Protein AF-0000000085002881 (afdb_homodimer)

Foldseek 3Di:
DPPPPPPPDDFAFKKWWKAFQPPFDPPDPLDQGTWMKGFADPPCRHDQKGFKIKTAGPDLRPCVPQQQKKKFWFLALDSVDDPVVRHGDDMDGAPPDDPPDSMGMDTDPDIAGSDPPDRHRARTKMWMWGDDPPDDIGTRIMGGMHGRHDPPPPD/DPPPPVPPDDFAFKKWWKAFQPPFDPPDPLDQGTWMKGFADPPCRHDQKGFKIKTAGPDLRPCVPQQQKKKFWFLALDSVDDPVVRHGDDMDGAPPDDCPDSMGMDTDPDIAGSDPPDGHRARTKMWMWGDDPPDDIGTRIMGGMHGRHDPPPPD

Radius of gyration: 19.16 Å; Cα contacts (8 Å, |Δi|>4): 761; chains: 2; bounding box: 48×53×56 Å

Nearest PDB structures (foldseek):
  3qwm-assembly1_A-2  TM=3.215E-01  e=5.817E-01  Homo sapiens
  3bo6-assembly2_B  TM=2.938E-01  e=3.027E+00  Chromobacterium violaceum
  3qwm-assembly1_A-2  TM=3.219E-01  e=5.074E-01  Homo sapiens
  3bo6-assembly2_B  TM=2.938E-01  e=2.812E+00  Chromobacterium violaceum

Solvent-accessible surface area (backbone atoms only — not comparable to full-atom values): 16767 Å² total; per-residue (Å²): 132,86,61,85,75,77,50,100,54,82,71,18,35,30,27,21,58,29,31,51,49,88,86,49,69,88,62,60,85,83,48,73,35,40,27,36,43,35,33,25,28,90,97,37,47,80,44,60,42,18,45,28,40,34,43,32,52,69,52,96,56,74,57,82,57,41,49,38,26,36,41,36,34,23,64,20,15,45,76,88,48,56,73,78,77,26,44,82,65,47,74,53,64,44,61,84,56,80,67,79,48,90,37,46,72,48,74,46,98,60,68,41,38,64,36,34,62,93,79,26,48,35,6,15,23,36,40,32,28,39,56,45,96,88,48,73,74,40,72,33,22,29,33,40,22,6,36,29,55,69,78,67,73,81,124,132,85,61,81,75,78,53,99,53,83,71,19,35,30,27,19,58,30,30,51,48,88,86,51,68,88,61,59,85,82,48,73,36,40,26,37,42,34,32,26,30,91,97,36,46,81,45,60,41,19,42,28,41,32,43,31,53,69,51,96,57,73,57,82,58,40,49,40,28,37,40,36,35,24,64,21,15,46,74,89,49,56,72,77,78,25,44,82,64,46,71,53,65,44,61,86,57,81,64,82,50,86,41,48,74,47,75,46,98,60,70,41,36,64,35,35,56,97,80,27,48,35,5,15,23,35,38,33,27,39,57,45,96,88,48,73,74,39,72,32,21,30,32,42,23,6,35,28,56,70,79,67,73,80,123

Sequence (310 aa):
MCGPEVTNRPRGGALAALSAPKNGHDVPSSCFTQGDLAFHTPGQPGSTEATHARLTPAEACRLADVDKLRVVIHSSGDMTKSAHDCGLFRQFVFPAARLSNNYVEFPLSSPLSLEVGNGGIIGRRVSVSSRSESGPEVVIAEGIVGFNFLEQPSLMCGPEVTNRPRGGALAALSAPKNGHDVPSSCFTQGDLAFHTPGQPGSTEATHARLTPAEACRLADVDKLRVVIHSSGDMTKSAHDCGLFRQFVFPAARLSNNYVEFPLSSPLSLEVGNGGIIGRRVSVSSRSESGPEVVIAEGIVGFNFLEQPSL

Structure (mmCIF, N/CA/C/O backbone):
data_AF-0000000085002881-model_v1
#
loop_
_entity.id
_entity.type
_entity.pdbx_description
1 polymer 'Uncharacterized protein'
#
loop_
_atom_site.group_PDB
_atom_site.id
_atom_site.type_symbol
_atom_site.label_atom_id
_atom_site.label_alt_id
_atom_site.label_comp_id
_atom_site.label_asym_id
_atom_site.label_entity_id
_atom_site.label_seq_id
_atom_site.pdbx_PDB_ins_code
_atom_site.Cartn_x
_atom_site.Cartn_y
_atom_site.Cartn_z
_atom_site.occupancy
_atom_site.B_iso_or_equiv
_atom_site.auth_seq_id
_atom_site.auth_comp_id
_atom_site.auth_asym_id
_atom_site.auth_atom_id
_atom_site.pdbx_PDB_model_num
ATOM 1 N N . MET A 1 1 ? -16.906 16.625 -24.172 1 17.69 1 MET A N 1
ATOM 2 C CA . MET A 1 1 ? -16.984 17.656 -23.141 1 17.69 1 MET A CA 1
ATOM 3 C C . MET A 1 1 ? -16.5 17.109 -21.797 1 17.69 1 MET A C 1
ATOM 5 O O . MET A 1 1 ? -17.297 16.953 -20.875 1 17.69 1 MET A O 1
ATOM 9 N N . CYS A 1 2 ? -15.648 16.094 -21.625 1 26.86 2 CYS A N 1
ATOM 10 C CA . CYS A 1 2 ? -15.18 15.375 -20.438 1 26.86 2 CYS A CA 1
ATOM 11 C C . CYS A 1 2 ? -14.664 16.344 -19.391 1 26.86 2 CYS A C 1
ATOM 13 O O . CYS A 1 2 ? -13.711 17.094 -19.641 1 26.86 2 CYS A O 1
ATOM 15 N N . GLY A 1 3 ? -15.406 17.062 -18.719 1 28.38 3 GLY A N 1
ATOM 16 C CA . GLY A 1 3 ? -15.156 18.203 -17.844 1 28.38 3 GLY A CA 1
ATOM 17 C C . GLY A 1 3 ? -14.047 17.953 -16.844 1 28.38 3 GLY A C 1
ATOM 18 O O . GLY A 1 3 ? -13.578 16.812 -16.688 1 28.38 3 GLY A O 1
ATOM 19 N N . PRO A 1 4 ? -13.266 19.078 -16.438 1 34.31 4 PRO A N 1
ATOM 20 C CA . PRO A 1 4 ? -12.227 18.969 -15.414 1 34.31 4 PRO A CA 1
ATOM 21 C C . PRO A 1 4 ? -12.625 18.062 -14.25 1 34.31 4 PRO A C 1
ATOM 23 O O . PRO A 1 4 ? -13.742 18.172 -13.734 1 34.31 4 PRO A O 1
ATOM 26 N N . GLU A 1 5 ? -12.781 16.859 -14.391 1 38.03 5 GLU A N 1
ATOM 27 C CA . GLU A 1 5 ? -13.234 16 -13.305 1 38.03 5 GLU A CA 1
ATOM 28 C C . GLU A 1 5 ? -12.836 16.562 -11.945 1 38.03 5 GLU A C 1
ATOM 30 O O . GLU A 1 5 ? -11.648 16.781 -11.688 1 38.03 5 GLU A O 1
ATOM 35 N N . VAL A 1 6 ? -13.445 17.562 -11.453 1 41 6 VAL A N 1
ATOM 36 C CA . VAL A 1 6 ? -13.43 18.094 -10.094 1 41 6 VAL A CA 1
ATOM 37 C C . VAL A 1 6 ? -13.391 16.953 -9.086 1 41 6 VAL A C 1
ATOM 39 O O . VAL A 1 6 ? -14.438 16.438 -8.672 1 41 6 VAL A O 1
ATOM 42 N N . THR A 1 7 ? -12.836 15.844 -9.367 1 50.62 7 THR A N 1
ATOM 43 C CA . THR A 1 7 ? -12.867 14.812 -8.336 1 50.62 7 THR A CA 1
ATOM 44 C C . THR A 1 7 ? -12.195 15.312 -7.059 1 50.62 7 THR A C 1
ATOM 46 O O . THR A 1 7 ? -11.352 16.219 -7.105 1 50.62 7 THR A O 1
ATOM 49 N N . ASN A 1 8 ? -12.898 15.391 -6.008 1 58.72 8 ASN A N 1
ATOM 50 C CA . ASN A 1 8 ? -12.445 15.695 -4.652 1 58.72 8 ASN A CA 1
ATOM 51 C C . ASN A 1 8 ? -11.109 15.023 -4.34 1 58.72 8 ASN A C 1
ATOM 53 O O . ASN A 1 8 ? -10.586 15.156 -3.234 1 58.72 8 ASN A O 1
ATOM 57 N N . ARG A 1 9 ? -10.633 14.391 -5.469 1 67.88 9 ARG A N 1
ATOM 58 C CA . ARG A 1 9 ? -9.328 13.781 -5.25 1 67.88 9 ARG A CA 1
ATOM 59 C C . ARG A 1 9 ? -8.32 14.242 -6.297 1 67.88 9 ARG A C 1
ATOM 61 O O . ARG A 1 9 ? -8.602 14.195 -7.496 1 67.88 9 ARG A O 1
ATOM 68 N N . PRO A 1 10 ? -7.145 14.844 -5.844 1 69.06 10 PRO A N 1
ATOM 69 C CA . PRO A 1 10 ? -6.145 15.281 -6.824 1 69.06 10 PRO A CA 1
ATOM 70 C C . PRO A 1 10 ? -5.738 14.172 -7.785 1 69.06 10 PRO A C 1
ATOM 72 O O . PRO A 1 10 ? -5.652 13.008 -7.391 1 69.06 10 PRO A O 1
ATOM 75 N N . ARG A 1 11 ? -5.812 14.531 -9.047 1 72.88 11 ARG A N 1
ATOM 76 C CA . ARG A 1 11 ? -5.254 13.656 -10.07 1 72.88 11 ARG A CA 1
ATOM 77 C C . ARG A 1 11 ? -3.738 13.797 -10.148 1 72.88 11 ARG A C 1
ATOM 79 O O . ARG A 1 11 ? -3.209 14.906 -10.102 1 72.88 11 ARG A O 1
ATOM 86 N N . GLY A 1 12 ? -2.977 12.633 -10.008 1 80.19 12 GLY A N 1
ATOM 87 C CA . GLY A 1 12 ? -1.522 12.664 -10.031 1 80.19 12 GLY A CA 1
ATOM 88 C C . GLY A 1 12 ? -0.897 12.609 -8.648 1 80.19 12 GLY A C 1
ATOM 89 O O . GLY A 1 12 ? -1.587 12.789 -7.645 1 80.19 12 GLY A O 1
ATOM 90 N N . GLY A 1 13 ? 0.416 12.328 -8.695 1 90.44 13 GLY A N 1
ATOM 91 C CA . GLY A 1 13 ? 1.151 12.234 -7.445 1 90.44 13 GLY A CA 1
ATOM 92 C C . GLY A 1 13 ? 1.097 10.852 -6.82 1 90.44 13 GLY A C 1
ATOM 93 O O . GLY A 1 13 ? 1.425 9.859 -7.473 1 90.44 13 GLY A O 1
ATOM 94 N N . ALA A 1 14 ? 0.716 10.852 -5.52 1 93.31 14 ALA A N 1
ATOM 95 C CA . ALA A 1 14 ? 0.656 9.609 -4.758 1 93.31 14 ALA A CA 1
ATOM 96 C C . ALA A 1 14 ? -0.57 9.586 -3.852 1 93.31 14 ALA A C 1
ATOM 98 O O . ALA A 1 14 ? -1.139 10.633 -3.531 1 93.31 14 ALA A O 1
ATOM 99 N N . LEU A 1 15 ? -1.034 8.414 -3.59 1 94.69 15 LEU A N 1
ATOM 100 C CA . LEU A 1 15 ? -2.236 8.25 -2.779 1 94.69 15 LEU A CA 1
ATOM 101 C C . LEU A 1 15 ? -2.113 7.035 -1.864 1 94.69 15 LEU A C 1
ATOM 103 O O . LEU A 1 15 ? -1.655 5.973 -2.291 1 94.69 15 LEU A O 1
ATOM 107 N N . ALA A 1 16 ? -2.463 7.211 -0.631 1 95.69 16 ALA A N 1
ATOM 108 C CA . ALA A 1 16 ? -2.621 6.117 0.326 1 95.69 16 ALA A CA 1
ATOM 109 C C . ALA A 1 16 ? -4.078 5.969 0.752 1 95.69 16 ALA A C 1
ATOM 111 O O . ALA A 1 16 ? -4.668 6.902 1.303 1 95.69 16 ALA A O 1
ATOM 112 N N . ALA A 1 17 ? -4.684 4.836 0.452 1 93.75 17 ALA A N 1
ATOM 113 C CA . ALA A 1 17 ? -5.973 4.488 1.047 1 93.75 17 ALA A CA 1
ATOM 114 C C . ALA A 1 17 ? -5.809 4.074 2.506 1 93.75 17 ALA A C 1
ATOM 116 O O . ALA A 1 17 ? -5.074 3.133 2.812 1 93.75 17 ALA A O 1
ATOM 117 N N . LEU A 1 18 ? -6.52 4.789 3.311 1 93.25 18 LEU A N 1
ATOM 118 C CA . LEU A 1 18 ? -6.359 4.598 4.746 1 93.25 18 LEU A CA 1
ATOM 119 C C . LEU A 1 18 ? -7.508 3.771 5.316 1 93.25 18 LEU A C 1
ATOM 121 O O . LEU A 1 18 ? -8.664 3.975 4.945 1 93.25 18 LEU A O 1
ATOM 125 N N . SER A 1 19 ? -7.094 2.85 6.156 1 91.19 19 SER A N 1
ATOM 126 C CA . SER A 1 19 ? -8.062 2.047 6.887 1 91.19 19 SER A CA 1
ATOM 127 C C . SER A 1 19 ? -7.594 1.765 8.312 1 91.19 19 SER A C 1
ATOM 129 O O . SER A 1 19 ? -6.414 1.933 8.625 1 91.19 19 SER A O 1
ATOM 131 N N . ALA A 1 20 ? -8.547 1.426 9.094 1 88.88 20 ALA A N 1
ATOM 132 C CA . ALA A 1 20 ? -8.211 1.127 10.484 1 88.88 20 ALA A CA 1
ATOM 133 C C . ALA A 1 20 ? -7.156 0.025 10.57 1 88.88 20 ALA A C 1
ATOM 135 O O . ALA A 1 20 ? -7.172 -0.918 9.781 1 88.88 20 ALA A O 1
ATOM 136 N N . PRO A 1 21 ? -6.289 0.14 11.531 1 87.19 21 PRO A N 1
ATOM 137 C CA . PRO A 1 21 ? -5.312 -0.936 11.711 1 87.19 21 PRO A CA 1
ATOM 138 C C . PRO A 1 21 ? -5.965 -2.281 12.023 1 87.19 21 PRO A C 1
ATOM 140 O O . PRO A 1 21 ? -7.02 -2.324 12.656 1 87.19 21 PRO A O 1
ATOM 143 N N . LYS A 1 22 ? -5.414 -3.348 11.375 1 72.56 22 LYS A N 1
ATOM 144 C CA . LYS A 1 22 ? -5.969 -4.684 11.586 1 72.56 22 LYS A CA 1
ATOM 145 C C . LYS A 1 22 ? -5.98 -5.043 13.07 1 72.56 22 LYS A C 1
ATOM 147 O O . LYS A 1 22 ? -6.926 -5.672 13.555 1 72.56 22 LYS A O 1
ATOM 152 N N . ASN A 1 23 ? -4.84 -4.934 13.781 1 62.97 23 ASN A N 1
ATOM 153 C CA . ASN A 1 23 ? -4.758 -5.297 15.195 1 62.97 23 ASN A CA 1
ATOM 154 C C . ASN A 1 23 ? -5.176 -4.141 16.094 1 62.97 23 ASN A C 1
ATOM 156 O O . ASN A 1 23 ? -4.852 -4.129 17.281 1 62.97 23 ASN A O 1
ATOM 160 N N . GLY A 1 24 ? -5.68 -3.182 15.43 1 57.53 24 GLY A N 1
ATOM 161 C CA . GLY A 1 24 ? -5.895 -2.014 16.266 1 57.53 24 GLY A CA 1
ATOM 162 C C . GLY A 1 24 ? -7.125 -2.123 17.141 1 57.53 24 GLY A C 1
ATOM 163 O O . GLY A 1 24 ? -8.062 -2.863 16.828 1 57.53 24 GLY A O 1
ATOM 164 N N . HIS A 1 25 ? -6.93 -1.932 18.375 1 56.06 25 HIS A N 1
ATOM 165 C CA . HIS A 1 25 ? -7.902 -1.729 19.438 1 56.06 25 HIS A CA 1
ATOM 166 C C . HIS A 1 25 ? -9.062 -0.857 18.969 1 56.06 25 HIS A C 1
ATOM 168 O O . HIS A 1 25 ? -8.953 -0.175 17.938 1 56.06 25 HIS A O 1
ATOM 174 N N . ASP A 1 26 ? -10.102 -0.835 19.797 1 56.94 26 ASP A N 1
ATOM 175 C CA . ASP A 1 26 ? -11.367 -0.105 19.766 1 56.94 26 ASP A CA 1
ATOM 176 C C . ASP A 1 26 ? -11.148 1.361 19.406 1 56.94 26 ASP A C 1
ATOM 178 O O . ASP A 1 26 ? -10.773 2.168 20.25 1 56.94 26 ASP A O 1
ATOM 182 N N . VAL A 1 27 ? -10.781 1.503 18.094 1 59.38 27 VAL A N 1
ATOM 183 C CA . VAL A 1 27 ? -10.828 2.906 17.688 1 59.38 27 VAL A CA 1
ATOM 184 C C . VAL A 1 27 ? -12.219 3.473 17.953 1 59.38 27 VAL A C 1
ATOM 186 O O . VAL A 1 27 ? -13.227 2.844 17.609 1 59.38 27 VAL A O 1
ATOM 189 N N . PRO A 1 28 ? -12.195 4.418 18.781 1 58.66 28 PRO A N 1
ATOM 190 C CA . PRO A 1 28 ? -13.523 4.996 18.984 1 58.66 28 PRO A CA 1
ATOM 191 C C . PRO A 1 28 ? -14.25 5.289 17.672 1 58.66 28 PRO A C 1
ATOM 193 O O . PRO A 1 28 ? -13.617 5.664 16.672 1 58.66 28 PRO A O 1
ATOM 196 N N . SER A 1 29 ? -15.453 4.84 17.516 1 55.25 29 SER A N 1
ATOM 197 C CA . SER A 1 29 ? -16.328 4.992 16.344 1 55.25 29 SER A CA 1
ATOM 198 C C . SER A 1 29 ? -16.25 6.414 15.797 1 55.25 29 SER A C 1
ATOM 200 O O . SER A 1 29 ? -16.531 6.637 14.617 1 55.25 29 SER A O 1
ATOM 202 N N . SER A 1 30 ? -16 7.406 16.625 1 55.53 30 SER A N 1
ATOM 203 C CA . SER A 1 30 ? -16.062 8.797 16.203 1 55.53 30 SER A CA 1
ATOM 204 C C . SER A 1 30 ? -14.797 9.219 15.469 1 55.53 30 SER A C 1
ATOM 206 O O . SER A 1 30 ? -14.734 10.312 14.906 1 55.53 30 SER A O 1
ATOM 208 N N . CYS A 1 31 ? -13.898 8.266 15.367 1 60.62 31 CYS A N 1
ATOM 209 C CA . CYS A 1 31 ? -12.602 8.664 14.82 1 60.62 31 CYS A CA 1
ATOM 210 C C . CYS A 1 31 ? -12.484 8.289 13.352 1 60.62 31 CYS A C 1
ATOM 212 O O . CYS A 1 31 ? -13.195 7.41 12.875 1 60.62 31 CYS A O 1
ATOM 214 N N . PHE A 1 32 ? -11.781 9.234 12.688 1 65.75 32 PHE A N 1
ATOM 215 C CA . PHE A 1 32 ? -11.344 8.953 11.328 1 65.75 32 PHE A CA 1
ATOM 216 C C . PHE A 1 32 ? -10.758 7.551 11.219 1 65.75 32 PHE A C 1
ATOM 218 O O . PHE A 1 32 ? -9.82 7.211 11.945 1 65.75 32 PHE A O 1
ATOM 225 N N . THR A 1 33 ? -11.5 6.672 10.531 1 73.56 33 THR A N 1
ATOM 226 C CA . THR A 1 33 ? -10.961 5.32 10.453 1 73.56 33 THR A CA 1
ATOM 227 C C . THR A 1 33 ? -10.703 4.93 9 1 73.56 33 THR A C 1
ATOM 229 O O . THR A 1 33 ? -10.023 3.938 8.727 1 73.56 33 THR A O 1
ATOM 232 N N . GLN A 1 34 ? -11.242 5.816 8.156 1 86.12 34 GLN A N 1
ATOM 233 C CA . GLN A 1 34 ? -11.086 5.492 6.746 1 86.12 34 GLN A CA 1
ATOM 234 C C . GLN A 1 34 ? -11.031 6.754 5.891 1 86.12 34 GLN A C 1
ATOM 236 O O . GLN A 1 34 ? -11.766 7.711 6.148 1 86.12 34 GLN A O 1
ATOM 241 N N . GLY A 1 35 ? -10.242 6.703 4.898 1 90 35 GLY A N 1
ATOM 242 C CA . GLY A 1 35 ? -10.109 7.812 3.971 1 90 35 GLY A CA 1
ATOM 243 C C . GLY A 1 35 ? -8.875 7.707 3.092 1 90 35 GLY A C 1
ATOM 244 O O . GLY A 1 35 ? -8.297 6.629 2.945 1 90 35 GLY A O 1
ATOM 245 N N . ASP A 1 36 ? -8.633 8.867 2.482 1 92.5 36 ASP A N 1
ATOM 246 C CA . ASP A 1 36 ? -7.492 8.898 1.57 1 92.5 36 ASP A CA 1
ATOM 247 C C . ASP A 1 36 ? -6.539 10.039 1.923 1 92.5 36 ASP A C 1
ATOM 249 O O . ASP A 1 36 ? -6.977 11.125 2.309 1 92.5 36 ASP A O 1
ATOM 253 N N . LEU A 1 37 ? -5.297 9.734 1.799 1 94.75 37 LEU A N 1
ATOM 254 C CA . LEU A 1 37 ? -4.246 10.742 1.909 1 94.75 37 LEU A CA 1
ATOM 255 C C . LEU A 1 37 ? -3.49 10.891 0.592 1 94.75 37 LEU A C 1
ATOM 257 O O . LEU A 1 37 ? -2.777 9.969 0.177 1 94.75 37 LEU A O 1
ATOM 261 N N . ALA A 1 38 ? -3.662 12.023 -0.007 1 94.75 38 ALA A N 1
ATOM 262 C CA . ALA A 1 38 ? -3.025 12.289 -1.296 1 94.75 38 ALA A CA 1
ATOM 263 C C . ALA A 1 38 ? -1.836 13.227 -1.141 1 94.75 38 ALA A C 1
ATOM 265 O O . ALA A 1 38 ? -1.853 14.125 -0.293 1 94.75 38 ALA A O 1
ATOM 266 N N . PHE A 1 39 ? -0.803 13.008 -1.88 1 95.44 39 PHE A N 1
ATOM 267 C CA . PHE A 1 39 ? 0.365 13.867 -1.994 1 95.44 39 PHE A CA 1
ATOM 268 C C . PHE A 1 39 ? 0.527 14.375 -3.424 1 95.44 39 PHE A C 1
ATOM 270 O O . PHE A 1 39 ? 0.619 13.578 -4.359 1 95.44 39 PHE A O 1
ATOM 277 N N . HIS A 1 40 ? 0.562 15.656 -3.533 1 94.12 40 HIS A N 1
ATOM 278 C CA . HIS A 1 40 ? 0.586 16.172 -4.895 1 94.12 40 HIS A CA 1
ATOM 279 C C . HIS A 1 40 ? 1.11 17.594 -4.934 1 94.12 40 HIS A C 1
ATOM 281 O O . HIS A 1 40 ? 1.301 18.219 -3.887 1 94.12 40 HIS A O 1
ATOM 287 N N . THR A 1 41 ? 1.456 17.984 -6.105 1 94.19 41 THR A N 1
ATOM 288 C CA . THR A 1 41 ? 1.743 19.391 -6.383 1 94.19 41 THR A CA 1
ATOM 289 C C . THR A 1 41 ? 0.602 20.031 -7.168 1 94.19 41 THR A C 1
ATOM 291 O O . THR A 1 41 ? 0.404 19.734 -8.344 1 94.19 41 THR A O 1
ATOM 294 N N . PRO A 1 42 ? -0.13 20.906 -6.488 1 90.62 42 PRO A N 1
ATOM 295 C CA . PRO A 1 42 ? -1.28 21.5 -7.168 1 90.62 42 PRO A CA 1
ATOM 296 C C . PRO A 1 42 ? -0.916 22.109 -8.523 1 90.62 42 PRO A C 1
ATOM 298 O O . PRO A 1 42 ? 0.071 22.844 -8.625 1 90.62 42 PRO A O 1
ATOM 301 N N . GLY A 1 43 ? -1.7 21.781 -9.555 1 88.81 43 GLY A N 1
ATOM 302 C CA . GLY A 1 43 ? -1.51 22.328 -10.891 1 88.81 43 GLY A CA 1
ATOM 303 C C . GLY A 1 43 ? -0.44 21.609 -11.688 1 88.81 43 GLY A C 1
ATOM 304 O O . GLY A 1 43 ? -0.207 21.922 -12.859 1 88.81 43 GLY A O 1
ATOM 305 N N . GLN A 1 44 ? 0.245 20.625 -11.125 1 90.31 44 GLN A N 1
ATOM 306 C CA . GLN A 1 44 ? 1.315 19.891 -11.781 1 90.31 44 GLN A CA 1
ATOM 307 C C . GLN A 1 44 ? 1.147 18.391 -11.578 1 90.31 44 GLN A C 1
ATOM 309 O O . GLN A 1 44 ? 1.939 17.75 -10.867 1 90.31 44 GLN A O 1
ATOM 314 N N . PRO A 1 45 ? 0.188 17.766 -12.172 1 82.75 45 PRO A N 1
ATOM 315 C CA . PRO A 1 45 ? -0.113 16.344 -11.961 1 82.75 45 PRO A CA 1
ATOM 316 C C . PRO A 1 45 ? 1.067 15.438 -12.297 1 82.75 45 PRO A C 1
ATOM 318 O O . PRO A 1 45 ? 1.161 14.32 -11.773 1 82.75 45 PRO A O 1
ATOM 321 N N . GLY A 1 46 ? 2.049 15.828 -13.016 1 82.5 46 GLY A N 1
ATOM 322 C CA . GLY A 1 46 ? 3.178 15.008 -13.414 1 82.5 46 GLY A CA 1
ATOM 323 C C . GLY A 1 46 ? 4.434 15.289 -12.617 1 82.5 46 GLY A C 1
ATOM 324 O O . GLY A 1 46 ? 5.504 14.766 -12.922 1 82.5 46 GLY A O 1
ATOM 325 N N . SER A 1 47 ? 4.32 16.047 -11.594 1 88.56 47 SER A N 1
ATOM 326 C CA . SER A 1 47 ? 5.488 16.391 -10.789 1 88.56 47 SER A CA 1
ATOM 327 C C . SER A 1 47 ? 6.055 15.156 -10.086 1 88.56 47 SER A C 1
ATOM 329 O O . SER A 1 47 ? 5.305 14.297 -9.633 1 88.56 47 SER A O 1
ATOM 331 N N . THR A 1 48 ? 7.34 15.172 -9.961 1 88.5 48 THR A N 1
ATOM 332 C CA . THR A 1 48 ? 8.016 14.078 -9.281 1 88.5 48 THR A CA 1
ATOM 333 C C . THR A 1 48 ? 8.109 14.352 -7.781 1 88.5 48 THR A C 1
ATOM 335 O O . THR A 1 48 ? 8.641 13.531 -7.027 1 88.5 48 THR A O 1
ATOM 338 N N . GLU A 1 49 ? 7.555 15.484 -7.41 1 93.75 49 GLU A N 1
ATOM 339 C CA . GLU A 1 49 ? 7.512 15.859 -6 1 93.75 49 GLU A CA 1
ATOM 340 C C . GLU A 1 49 ? 6.102 16.266 -5.582 1 93.75 49 GLU A C 1
ATOM 342 O O . GLU A 1 49 ? 5.309 16.719 -6.414 1 93.75 49 GLU A O 1
ATOM 347 N N . ALA A 1 50 ? 5.879 16.125 -4.355 1 95 50 ALA A N 1
ATOM 348 C CA . ALA A 1 50 ? 4.629 16.609 -3.783 1 95 50 ALA A CA 1
ATOM 349 C C . ALA A 1 50 ? 4.887 17.766 -2.814 1 95 50 ALA A C 1
ATOM 351 O O . ALA A 1 50 ? 5.695 17.641 -1.893 1 95 50 ALA A O 1
ATOM 352 N N . THR A 1 51 ? 4.16 18.797 -3.029 1 96.69 51 THR A N 1
ATOM 353 C CA . THR A 1 51 ? 4.32 19.969 -2.16 1 96.69 51 THR A CA 1
ATOM 354 C C . THR A 1 51 ? 3.141 20.078 -1.198 1 96.69 51 THR A C 1
ATOM 356 O O . THR A 1 51 ? 3.184 20.875 -0.251 1 96.69 51 THR A O 1
ATOM 359 N N . HIS A 1 52 ? 2.121 19.297 -1.438 1 94.88 52 HIS A N 1
ATOM 360 C CA . HIS A 1 52 ? 0.911 19.359 -0.627 1 94.88 52 HIS A CA 1
ATOM 361 C C . HIS A 1 52 ? 0.424 17.969 -0.251 1 94.88 52 HIS A C 1
ATOM 363 O O . HIS A 1 52 ? 0.689 17 -0.966 1 94.88 52 HIS A O 1
ATOM 369 N N . ALA A 1 53 ? -0.264 17.922 0.88 1 94.5 53 ALA A N 1
ATOM 370 C CA . ALA A 1 53 ? -1.006 16.734 1.308 1 94.5 53 ALA A CA 1
ATOM 371 C C . ALA A 1 53 ? -2.49 17.047 1.472 1 94.5 53 ALA A C 1
ATOM 373 O O . ALA A 1 53 ? -2.857 18.141 1.895 1 94.5 53 ALA A O 1
ATOM 374 N N . ARG A 1 54 ? -3.324 16.062 1.067 1 90.81 54 ARG A N 1
ATOM 375 C CA . ARG A 1 54 ? -4.77 16.203 1.205 1 90.81 54 ARG A CA 1
ATOM 376 C C . ARG A 1 54 ? -5.375 14.977 1.884 1 90.81 54 ARG A C 1
ATOM 378 O O . ARG A 1 54 ? -5.172 13.852 1.433 1 90.81 54 ARG A O 1
ATOM 385 N N . LEU A 1 55 ? -6.055 15.211 2.957 1 91.06 55 LEU A N 1
ATOM 386 C CA . LEU A 1 55 ? -6.801 14.156 3.641 1 91.06 55 LEU A CA 1
ATOM 387 C C . LEU A 1 55 ? -8.281 14.227 3.295 1 91.06 55 LEU A C 1
ATOM 389 O O . LEU A 1 55 ? -8.914 15.273 3.457 1 91.06 55 LEU A O 1
ATOM 393 N N . THR A 1 56 ? -8.781 13.117 2.77 1 89.06 56 THR A N 1
ATOM 394 C CA . THR A 1 56 ? -10.203 12.992 2.441 1 89.06 56 THR A CA 1
ATOM 395 C C . THR A 1 56 ? -10.836 11.844 3.223 1 89.06 56 THR A C 1
ATOM 397 O O . THR A 1 56 ? -10.617 10.672 2.902 1 89.06 56 THR A O 1
ATOM 400 N N . PRO A 1 57 ? -11.625 12.195 4.195 1 85.44 57 PRO A N 1
ATOM 401 C CA . PRO A 1 57 ? -12.289 11.125 4.945 1 85.44 57 PRO A CA 1
ATOM 402 C C . PRO A 1 57 ? -13.32 10.375 4.109 1 85.44 57 PRO A C 1
ATOM 404 O O . PRO A 1 57 ? -13.867 10.93 3.154 1 85.44 57 PRO A O 1
ATOM 407 N N . ALA A 1 58 ? -13.516 9.023 4.332 1 80.38 58 ALA A N 1
ATOM 408 C CA . ALA A 1 58 ? -14.523 8.227 3.629 1 80.38 58 ALA A CA 1
ATOM 409 C C . ALA A 1 58 ? -15.93 8.734 3.922 1 80.38 58 ALA A C 1
ATOM 411 O O . ALA A 1 58 ? -16.797 8.719 3.045 1 80.38 58 ALA A O 1
ATOM 412 N N . GLU A 1 59 ? -16.25 8.82 5.223 1 70.25 59 GLU A N 1
ATOM 413 C CA . GLU A 1 59 ? -17.547 9.344 5.629 1 70.25 59 GLU A CA 1
ATOM 414 C C . GLU A 1 59 ? -17.422 10.75 6.207 1 70.25 59 GLU A C 1
ATOM 416 O O . GLU A 1 59 ? -16.328 11.148 6.645 1 70.25 59 GLU A O 1
ATOM 421 N N . ALA A 1 60 ? -18.484 11.43 5.879 1 56.62 60 ALA A N 1
ATOM 422 C CA . ALA A 1 60 ? -18.531 12.789 6.41 1 56.62 60 ALA A CA 1
ATOM 423 C C . ALA A 1 60 ? -18.109 12.82 7.879 1 56.62 60 ALA A C 1
ATOM 425 O O . ALA A 1 60 ? -18.953 12.727 8.773 1 56.62 60 ALA A O 1
ATOM 426 N N . CYS A 1 61 ? -17.109 12.094 8.117 1 55.84 61 CYS A N 1
ATOM 427 C CA . CYS A 1 61 ? -16.641 12.25 9.492 1 55.84 61 CYS A CA 1
ATOM 428 C C . CYS A 1 61 ? -16.078 13.641 9.727 1 55.84 61 CYS A C 1
ATOM 430 O O . CYS A 1 61 ? -15.484 14.227 8.82 1 55.84 61 CYS A O 1
ATOM 432 N N . ARG A 1 62 ? -16.766 14.266 10.703 1 55.12 62 ARG A N 1
ATOM 433 C CA . ARG A 1 62 ? -16.312 15.586 11.141 1 55.12 62 ARG A CA 1
ATOM 434 C C . ARG A 1 62 ? -14.828 15.562 11.516 1 55.12 62 ARG A C 1
ATOM 436 O O . ARG A 1 62 ? -14.398 14.719 12.305 1 55.12 62 ARG A O 1
ATOM 443 N N . LEU A 1 63 ? -14.055 15.898 10.57 1 64.31 63 LEU A N 1
ATOM 444 C CA . LEU A 1 63 ? -12.648 16.109 10.898 1 64.31 63 LEU A CA 1
ATOM 445 C C . LEU A 1 63 ? -12.492 17.172 11.984 1 64.31 63 LEU A C 1
ATOM 447 O O . LEU A 1 63 ? -11.672 18.078 11.859 1 64.31 63 LEU A O 1
ATOM 451 N N . ALA A 1 64 ? -13.492 17.203 12.945 1 62.44 64 ALA A N 1
ATOM 452 C CA . ALA A 1 64 ? -13.5 18.234 13.977 1 62.44 64 ALA A CA 1
ATOM 453 C C . ALA A 1 64 ? -12.156 18.297 14.695 1 62.44 64 ALA A C 1
ATOM 455 O O . ALA A 1 64 ? -11.719 19.375 15.133 1 62.44 64 ALA A O 1
ATOM 456 N N . ASP A 1 65 ? -11.375 17.281 14.594 1 74.88 65 ASP A N 1
ATOM 457 C CA . ASP A 1 65 ? -10.125 17.297 15.352 1 74.88 65 ASP A CA 1
ATOM 458 C C . ASP A 1 65 ? -8.945 16.891 14.477 1 74.88 65 ASP A C 1
ATOM 460 O O . ASP A 1 65 ? -8.109 16.078 14.883 1 74.88 65 ASP A O 1
ATOM 464 N N . VAL A 1 66 ? -8.953 17.578 13.344 1 79.19 66 VAL A N 1
ATOM 465 C CA . VAL A 1 66 ? -7.891 17.25 12.398 1 79.19 66 VAL A CA 1
ATOM 466 C C . VAL A 1 66 ? -6.551 17.734 12.945 1 79.19 66 VAL A C 1
ATOM 468 O O . VAL A 1 66 ? -5.504 17.156 12.656 1 79.19 66 VAL A O 1
ATOM 471 N N . ASP A 1 67 ? -6.652 18.797 13.758 1 80.38 67 ASP A N 1
ATOM 472 C CA . ASP A 1 67 ? -5.422 19.359 14.305 1 80.38 67 ASP A CA 1
ATOM 473 C C . ASP A 1 67 ? -4.805 18.438 15.352 1 80.38 67 ASP A C 1
ATOM 475 O O . ASP A 1 67 ? -3.662 18.641 15.773 1 80.38 67 ASP A O 1
ATOM 479 N N . LYS A 1 68 ? -5.562 17.5 15.719 1 83.94 68 LYS A N 1
ATOM 480 C CA . LYS A 1 68 ? -5.039 16.531 16.672 1 83.94 68 LYS A CA 1
ATOM 481 C C . LYS A 1 68 ? -4.398 15.344 15.961 1 83.94 68 LYS A C 1
ATOM 483 O O . LYS A 1 68 ? -3.818 14.461 16.609 1 83.94 68 LYS A O 1
ATOM 488 N N . LEU A 1 69 ? -4.438 15.438 14.664 1 88 69 LEU A N 1
ATOM 489 C CA . LEU A 1 69 ? -3.949 14.297 13.891 1 88 69 LEU A CA 1
ATOM 490 C C . LEU A 1 69 ? -2.479 14.477 13.523 1 88 69 LEU A C 1
ATOM 492 O O . LEU A 1 69 ? -2.047 15.586 13.203 1 88 69 LEU A O 1
ATOM 496 N N . ARG A 1 70 ? -1.762 13.367 13.594 1 92.31 70 ARG A N 1
ATOM 497 C CA . ARG A 1 70 ? -0.368 13.281 13.172 1 92.31 70 ARG A CA 1
ATOM 498 C C . ARG A 1 70 ? -0.185 12.211 12.102 1 92.31 70 ARG A C 1
ATOM 500 O O . ARG A 1 70 ? -0.697 11.094 12.234 1 92.31 70 ARG A O 1
ATOM 507 N N . VAL A 1 71 ? 0.531 12.625 11.094 1 95.19 71 VAL A N 1
ATOM 508 C CA . VAL A 1 71 ? 0.84 11.695 10.016 1 95.19 71 VAL A CA 1
ATOM 509 C C . VAL A 1 71 ? 2.309 11.281 10.094 1 95.19 71 VAL A C 1
ATOM 511 O O . VAL A 1 71 ? 3.193 12.133 10.211 1 95.19 71 VAL A O 1
ATOM 514 N N . VAL A 1 72 ? 2.559 9.984 10.039 1 96.5 72 VAL A N 1
ATOM 515 C CA . VAL A 1 72 ? 3.918 9.461 9.945 1 96.5 72 VAL A CA 1
ATOM 516 C C . VAL A 1 72 ? 4.066 8.625 8.68 1 96.5 72 VAL A C 1
ATOM 518 O O . VAL A 1 72 ? 3.277 7.707 8.438 1 96.5 72 VAL A O 1
ATOM 521 N N . ILE A 1 73 ? 4.992 9.008 7.828 1 95.75 73 ILE A N 1
ATOM 522 C CA . ILE A 1 73 ? 5.461 8.141 6.746 1 95.75 73 ILE A CA 1
ATOM 523 C C . ILE A 1 73 ? 6.648 7.309 7.227 1 95.75 73 ILE A C 1
ATOM 525 O O . ILE A 1 73 ? 7.652 7.855 7.691 1 95.75 73 ILE A O 1
ATOM 529 N N . HIS A 1 74 ? 6.57 6.078 7.074 1 94.19 74 HIS A N 1
ATOM 530 C CA . HIS A 1 74 ? 7.57 5.191 7.652 1 94.19 74 HIS A CA 1
ATOM 531 C C . HIS A 1 74 ? 8.641 4.832 6.629 1 94.19 74 HIS A C 1
ATOM 533 O O . HIS A 1 74 ? 8.469 5.07 5.434 1 94.19 74 HIS A O 1
ATOM 539 N N . SER A 1 75 ? 9.727 4.277 7.176 1 91.62 75 SER A N 1
ATOM 540 C CA . SER A 1 75 ? 10.852 3.92 6.324 1 91.62 75 SER A CA 1
ATOM 541 C C . SER A 1 75 ? 10.539 2.691 5.48 1 91.62 75 SER A C 1
ATOM 543 O O . SER A 1 75 ? 11.047 2.555 4.363 1 91.62 75 SER A O 1
ATOM 545 N N . SER A 1 76 ? 9.711 1.815 6.023 1 88.56 76 SER A N 1
ATOM 546 C CA . SER A 1 76 ? 9.344 0.609 5.289 1 88.56 76 SER A CA 1
ATOM 547 C C . SER A 1 76 ? 7.852 0.583 4.98 1 88.56 76 SER A C 1
ATOM 549 O O . SER A 1 76 ? 7.078 1.34 5.574 1 88.56 76 SER A O 1
ATOM 551 N N . GLY A 1 77 ? 7.52 -0.247 4.02 1 92.56 77 GLY A N 1
ATOM 552 C CA . GLY A 1 77 ? 6.125 -0.444 3.668 1 92.56 77 GLY A CA 1
ATOM 553 C C . GLY A 1 77 ? 5.598 -1.815 4.051 1 92.56 77 GLY A C 1
ATOM 554 O O . GLY A 1 77 ? 4.703 -2.35 3.391 1 92.56 77 GLY A O 1
ATOM 555 N N . ASP A 1 78 ? 6.137 -2.428 5.129 1 88.44 78 ASP A N 1
ATOM 556 C CA . ASP A 1 78 ? 5.742 -3.758 5.578 1 88.44 78 ASP A CA 1
ATOM 557 C C . ASP A 1 78 ? 4.598 -3.68 6.586 1 88.44 78 ASP A C 1
ATOM 559 O O . ASP A 1 78 ? 4.828 -3.496 7.785 1 88.44 78 ASP A O 1
ATOM 563 N N . MET A 1 79 ? 3.383 -3.908 6.156 1 90.19 79 MET A N 1
ATOM 564 C CA . MET A 1 79 ? 2.18 -3.748 6.969 1 90.19 79 MET A CA 1
ATOM 565 C C . MET A 1 79 ? 2.031 -4.902 7.953 1 90.19 79 MET A C 1
ATOM 567 O O . MET A 1 79 ? 1.134 -4.895 8.797 1 90.19 79 MET A O 1
ATOM 571 N N . THR A 1 80 ? 2.838 -5.875 7.777 1 85.19 80 THR A N 1
ATOM 572 C CA . THR A 1 80 ? 2.756 -7.004 8.695 1 85.19 80 THR A CA 1
ATOM 573 C C . THR A 1 80 ? 3.508 -6.703 9.992 1 85.19 80 THR A C 1
ATOM 575 O O . THR A 1 80 ? 3.346 -7.41 10.984 1 85.19 80 THR A O 1
ATOM 578 N N . LYS A 1 81 ? 4.254 -5.672 10.016 1 88.31 81 LYS A N 1
ATOM 579 C CA . LYS A 1 81 ? 4.957 -5.195 11.203 1 88.31 81 LYS A CA 1
ATOM 580 C C . LYS A 1 81 ? 4.168 -4.094 11.906 1 88.31 81 LYS A C 1
ATOM 582 O O . LYS A 1 81 ? 3.244 -3.518 11.328 1 88.31 81 LYS A O 1
ATOM 587 N N . SER A 1 82 ? 4.531 -3.859 13.188 1 88.88 82 SER A N 1
ATOM 588 C CA . SER A 1 82 ? 3.959 -2.688 13.844 1 88.88 82 SER A CA 1
ATOM 589 C C . SER A 1 82 ? 4.465 -1.396 13.203 1 88.88 82 SER A C 1
ATOM 591 O O . SER A 1 82 ? 5.547 -1.369 12.617 1 88.88 82 SER A O 1
ATOM 593 N N . ALA A 1 83 ? 3.633 -0.369 13.297 1 90.88 83 ALA A N 1
ATOM 594 C CA . ALA A 1 83 ? 4.051 0.928 12.773 1 90.88 83 ALA A CA 1
ATOM 595 C C . ALA A 1 83 ? 5.391 1.354 13.367 1 90.88 83 ALA A C 1
ATOM 597 O O . ALA A 1 83 ? 6.242 1.912 12.672 1 90.88 83 ALA A O 1
ATOM 598 N N . HIS A 1 84 ? 5.582 1.115 14.594 1 89.31 84 HIS A N 1
ATOM 599 C CA . HIS A 1 84 ? 6.824 1.446 15.273 1 89.31 84 HIS A CA 1
ATOM 600 C C . HIS A 1 84 ? 8.008 0.715 14.648 1 89.31 84 HIS A C 1
ATOM 602 O O . HIS A 1 84 ? 9.094 1.289 14.508 1 89.31 84 HIS A O 1
ATOM 608 N N . ASP A 1 85 ? 7.867 -0.467 14.266 1 89.56 85 ASP A N 1
ATOM 609 C CA . ASP A 1 85 ? 8.938 -1.287 13.703 1 89.56 85 ASP A CA 1
ATOM 610 C C . ASP A 1 85 ? 9.227 -0.894 12.25 1 89.56 85 ASP A C 1
ATOM 612 O O . ASP A 1 85 ? 10.203 -1.355 11.664 1 89.56 85 ASP A O 1
ATOM 616 N N . CYS A 1 86 ? 8.375 -0.073 11.695 1 91.06 86 CYS A N 1
ATOM 617 C CA . CYS A 1 86 ? 8.555 0.32 10.305 1 91.06 86 CYS A CA 1
ATOM 618 C C . CYS A 1 86 ? 9.422 1.567 10.203 1 91.06 86 CYS A C 1
ATOM 620 O O . CYS A 1 86 ? 9.781 1.991 9.102 1 91.06 86 CYS A O 1
ATOM 622 N N . GLY A 1 87 ? 9.789 2.201 11.305 1 91 87 GLY A N 1
ATOM 623 C CA . GLY A 1 87 ? 10.727 3.314 11.328 1 91 87 GLY A CA 1
ATOM 624 C C . GLY A 1 87 ? 10.086 4.637 10.961 1 91 87 GLY A C 1
ATOM 625 O O . GLY A 1 87 ? 8.93 4.68 10.539 1 91 87 GLY A O 1
ATOM 626 N N . LEU A 1 88 ? 10.789 5.691 11.164 1 94.06 88 LEU A N 1
ATOM 627 C CA . LEU A 1 88 ? 10.352 7.043 10.852 1 94.06 88 LEU A CA 1
ATOM 628 C C . LEU A 1 88 ? 11.086 7.586 9.633 1 94.06 88 LEU A C 1
ATOM 630 O O . LEU A 1 88 ? 12.32 7.629 9.609 1 94.06 88 LEU A O 1
ATOM 634 N N . PHE A 1 89 ? 10.414 8.047 8.648 1 93.31 89 PHE A N 1
ATOM 635 C CA . PHE A 1 89 ? 10.961 8.703 7.465 1 93.31 89 PHE A CA 1
ATOM 636 C C . PHE A 1 89 ? 10.625 10.188 7.465 1 93.31 89 PHE A C 1
ATOM 638 O O . PHE A 1 89 ? 11.523 11.031 7.426 1 93.31 89 PHE A O 1
ATOM 645 N N . ARG A 1 90 ? 9.305 10.453 7.535 1 95.81 90 ARG A N 1
ATOM 646 C CA . ARG A 1 90 ? 8.789 11.812 7.617 1 95.81 90 ARG A CA 1
ATOM 647 C C . ARG A 1 90 ? 7.566 11.883 8.531 1 95.81 90 ARG A C 1
ATOM 649 O O . ARG A 1 90 ? 6.879 10.883 8.734 1 95.81 90 ARG A O 1
ATOM 656 N N . GLN A 1 91 ? 7.391 13.047 9.078 1 95.38 91 GLN A N 1
ATOM 657 C CA . GLN A 1 91 ? 6.18 13.242 9.875 1 95.38 91 GLN A CA 1
ATOM 658 C C . GLN A 1 91 ? 5.703 14.695 9.781 1 95.38 91 GLN A C 1
ATOM 660 O O . GLN A 1 91 ? 6.508 15.609 9.594 1 95.38 91 GLN A O 1
ATOM 665 N N . PHE A 1 92 ? 4.367 14.883 9.883 1 93.12 92 PHE A N 1
ATOM 666 C CA . PHE A 1 92 ? 3.787 16.219 9.953 1 93.12 92 PHE A CA 1
ATOM 667 C C . PHE A 1 92 ? 2.443 16.188 10.664 1 93.12 92 PHE A C 1
ATOM 669 O O . PHE A 1 92 ? 1.852 15.125 10.844 1 93.12 92 PHE A O 1
ATOM 676 N N . VAL A 1 93 ? 2 17.328 11.117 1 89.81 93 VAL A N 1
ATOM 677 C CA . VAL A 1 93 ? 0.709 17.5 11.781 1 89.81 93 VAL A CA 1
ATOM 678 C C . VAL A 1 93 ? -0.209 18.344 10.891 1 89.81 93 VAL A C 1
ATOM 680 O O . VAL A 1 93 ? 0.257 19.203 10.141 1 89.81 93 VAL A O 1
ATOM 683 N N . PHE A 1 94 ? -1.427 17.938 10.992 1 84.88 94 PHE A N 1
ATOM 684 C CA . PHE A 1 94 ? -2.404 18.75 10.266 1 84.88 94 PHE A CA 1
ATOM 685 C C . PHE A 1 94 ? -2.605 20.094 10.945 1 84.88 94 PHE A C 1
ATOM 687 O O . PHE A 1 94 ? -2.717 20.172 12.172 1 84.88 94 PHE A O 1
ATOM 694 N N . PRO A 1 95 ? -2.52 21.125 10.148 1 80.44 95 PRO A N 1
ATOM 695 C CA . PRO A 1 95 ? -2.797 22.438 10.742 1 80.44 95 PRO A CA 1
ATOM 696 C C . PRO A 1 95 ? -4.246 22.578 11.203 1 80.44 95 PRO A C 1
ATOM 698 O O . PRO A 1 95 ? -5.121 21.859 10.734 1 80.44 95 PRO A O 1
ATOM 701 N N . ALA A 1 96 ? -4.34 23.391 12.234 1 71.62 96 ALA A N 1
ATOM 702 C CA . ALA A 1 96 ? -5.699 23.734 12.648 1 71.62 96 ALA A CA 1
ATOM 703 C C . ALA A 1 96 ? -6.488 24.344 11.492 1 71.62 96 ALA A C 1
ATOM 705 O O . ALA A 1 96 ? -6.031 25.297 10.852 1 71.62 96 ALA A O 1
ATOM 706 N N . ALA A 1 97 ? -6.918 23.469 10.664 1 60.78 97 ALA A N 1
ATOM 707 C CA . ALA A 1 97 ? -7.672 24.047 9.555 1 60.78 97 ALA A CA 1
ATOM 708 C C . ALA A 1 97 ? -9.141 23.656 9.633 1 60.78 97 ALA A C 1
ATOM 710 O O . ALA A 1 97 ? -9.492 22.625 10.211 1 60.78 97 ALA A O 1
ATOM 711 N N . ARG A 1 98 ? -10.008 24.703 9.328 1 56.66 98 ARG A N 1
ATOM 712 C CA . ARG A 1 98 ? -11.438 24.453 9.18 1 56.66 98 ARG A CA 1
ATOM 713 C C . ARG A 1 98 ? -11.719 23.5 8.031 1 56.66 98 ARG A C 1
ATOM 715 O O . ARG A 1 98 ? -11.133 23.625 6.953 1 56.66 98 ARG A O 1
ATOM 722 N N . LEU A 1 99 ? -12.219 22.312 8.328 1 58.59 99 LEU A N 1
ATOM 723 C CA . LEU A 1 99 ? -12.75 21.438 7.293 1 58.59 99 LEU A CA 1
ATOM 724 C C . LEU A 1 99 ? -13.734 22.188 6.402 1 58.59 99 LEU A C 1
ATOM 726 O O . LEU A 1 99 ? -14.719 22.75 6.891 1 58.59 99 LEU A O 1
ATOM 730 N N . SER A 1 100 ? -13.273 23 5.453 1 57.44 100 SER A N 1
ATOM 731 C CA . SER A 1 100 ? -14.328 23.641 4.68 1 57.44 100 SER A CA 1
ATOM 732 C C . SER A 1 100 ? -14.961 22.672 3.686 1 57.44 100 SER A C 1
ATOM 734 O O . SER A 1 100 ? -16.156 22.75 3.422 1 57.44 100 SER A O 1
ATOM 736 N N . ASN A 1 101 ? -14.156 21.922 3.139 1 63.97 101 ASN A N 1
ATOM 737 C CA . ASN A 1 101 ? -14.539 21.062 2.018 1 63.97 101 ASN A CA 1
ATOM 738 C C . ASN A 1 101 ? -14.242 19.594 2.305 1 63.97 101 ASN A C 1
ATOM 740 O O . ASN A 1 101 ? -13.469 19.281 3.207 1 63.97 101 ASN A O 1
ATOM 744 N N . ASN A 1 102 ? -15.266 18.734 2.508 1 77.5 102 ASN A N 1
ATOM 745 C CA . ASN A 1 102 ? -15.242 17.281 2.705 1 77.5 102 ASN A CA 1
ATOM 746 C C . ASN A 1 102 ? -13.82 16.734 2.664 1 77.5 102 ASN A C 1
ATOM 748 O O . ASN A 1 102 ? -13.617 15.531 2.488 1 77.5 102 ASN A O 1
ATOM 752 N N . TYR A 1 103 ? -12.805 17.734 2.666 1 84.62 103 TYR A N 1
ATOM 753 C CA . TYR A 1 103 ? -11.406 17.344 2.766 1 84.62 103 TYR A CA 1
ATOM 754 C C . TYR A 1 103 ? -10.578 18.453 3.424 1 84.62 103 TYR A C 1
ATOM 756 O O . TYR A 1 103 ? -11.047 19.578 3.574 1 84.62 103 TYR A O 1
ATOM 764 N N . VAL A 1 104 ? -9.328 18.141 3.877 1 86.94 104 VAL A N 1
ATOM 765 C CA . VAL A 1 104 ? -8.344 19.109 4.371 1 86.94 104 VAL A CA 1
ATOM 766 C C . VAL A 1 104 ? -7.074 19.016 3.527 1 86.94 104 VAL A C 1
ATOM 768 O O . VAL A 1 104 ? -6.547 17.922 3.295 1 86.94 104 VAL A O 1
ATOM 771 N N . GLU A 1 105 ? -6.652 20.172 3.01 1 90.06 105 GLU A N 1
ATOM 772 C CA . GLU A 1 105 ? -5.418 20.25 2.232 1 90.06 105 GLU A CA 1
ATOM 773 C C . GLU A 1 105 ? -4.465 21.281 2.816 1 90.06 105 GLU A C 1
ATOM 775 O O . GLU A 1 105 ? -4.887 22.359 3.221 1 90.06 105 GLU A O 1
ATOM 780 N N . PHE A 1 106 ? -3.164 21 2.832 1 89.94 106 PHE A N 1
ATOM 781 C CA . PHE A 1 106 ? -2.186 21.906 3.418 1 89.94 106 PHE A CA 1
ATOM 782 C C . PHE A 1 106 ? -0.817 21.719 2.771 1 89.94 106 PHE A C 1
ATOM 784 O O . PHE A 1 106 ? -0.497 20.641 2.291 1 89.94 106 PHE A O 1
ATOM 791 N N . PRO A 1 107 ? -0.076 22.797 2.795 1 93.5 107 PRO A N 1
ATOM 792 C CA . PRO A 1 107 ? 1.293 22.672 2.291 1 93.5 107 PRO A CA 1
ATOM 793 C C . PRO A 1 107 ? 2.203 21.906 3.246 1 93.5 107 PRO A C 1
ATOM 795 O O . PRO A 1 107 ? 2.076 22.031 4.465 1 93.5 107 PRO A O 1
ATOM 798 N N . LEU A 1 108 ? 3.051 21.125 2.602 1 95.62 108 LEU A N 1
ATOM 799 C CA . LEU A 1 108 ? 4.074 20.438 3.381 1 95.62 108 LEU A CA 1
ATOM 800 C C . LEU A 1 108 ? 5.234 21.375 3.703 1 95.62 108 LEU A C 1
ATOM 802 O O . LEU A 1 108 ? 5.516 22.297 2.945 1 95.62 108 LEU A O 1
ATOM 806 N N . SER A 1 109 ? 5.871 21.125 4.938 1 93.94 109 SER A N 1
ATOM 807 C CA . SER A 1 109 ? 7.023 21.938 5.309 1 93.94 109 SER A CA 1
ATOM 808 C C . SER A 1 109 ? 8.148 21.812 4.285 1 93.94 109 SER A C 1
ATOM 810 O O . SER A 1 109 ? 8.914 22.75 4.066 1 93.94 109 SER A O 1
ATOM 812 N N . SER A 1 110 ? 8.344 20.656 3.713 1 94.88 110 SER A N 1
ATOM 813 C CA . SER A 1 110 ? 9.266 20.359 2.617 1 94.88 110 SER A CA 1
ATOM 814 C C . SER A 1 110 ? 8.648 19.375 1.625 1 94.88 110 SER A C 1
ATOM 816 O O . SER A 1 110 ? 7.895 18.484 2.014 1 94.88 110 SER A O 1
ATOM 818 N N . PRO A 1 111 ? 9.008 19.562 0.365 1 95.69 111 PRO A N 1
ATOM 819 C CA . PRO A 1 111 ? 8.469 18.641 -0.626 1 95.69 111 PRO A CA 1
ATOM 820 C C . PRO A 1 111 ? 8.875 17.188 -0.362 1 95.69 111 PRO A C 1
ATOM 822 O O . PRO A 1 111 ? 9.93 16.938 0.234 1 95.69 111 PRO A O 1
ATOM 825 N N . LEU A 1 112 ? 7.992 16.328 -0.767 1 95.44 112 LEU A N 1
ATOM 826 C CA . LEU A 1 112 ? 8.266 14.891 -0.723 1 95.44 112 LEU A CA 1
ATOM 827 C C . LEU A 1 112 ? 8.539 14.352 -2.123 1 95.44 112 LEU A C 1
ATOM 829 O O . LEU A 1 112 ? 7.824 14.68 -3.07 1 95.44 112 LEU A O 1
ATOM 833 N N . SER A 1 113 ? 9.57 13.547 -2.203 1 92.94 113 SER A N 1
ATOM 834 C CA . SER A 1 113 ? 9.859 12.914 -3.484 1 92.94 113 SER A CA 1
ATOM 835 C C . SER A 1 113 ? 8.859 11.797 -3.785 1 92.94 113 SER A C 1
ATOM 837 O O . SER A 1 113 ? 8.547 10.992 -2.912 1 92.94 113 SER A O 1
ATOM 839 N N . LEU A 1 114 ? 8.367 11.82 -4.988 1 89.19 114 LEU A N 1
ATOM 840 C CA . LEU A 1 114 ? 7.445 10.781 -5.441 1 89.19 114 LEU A CA 1
ATOM 841 C C . LEU A 1 114 ? 8.195 9.664 -6.164 1 89.19 114 LEU A C 1
ATOM 843 O O . LEU A 1 114 ? 7.855 9.312 -7.297 1 89.19 114 LEU A O 1
ATOM 847 N N . GLU A 1 115 ? 9.297 9.32 -5.586 1 76.88 115 GLU A N 1
ATOM 848 C CA . GLU A 1 115 ? 10.102 8.203 -6.07 1 76.88 115 GLU A CA 1
ATOM 849 C C . GLU A 1 115 ? 10 7 -5.137 1 76.88 115 GLU A C 1
ATOM 851 O O . GLU A 1 115 ? 9.43 7.102 -4.047 1 76.88 115 GLU A O 1
ATOM 856 N N . VAL A 1 116 ? 10.336 5.855 -5.715 1 65.62 116 VAL A N 1
ATOM 857 C CA . VAL A 1 116 ? 10.477 4.664 -4.879 1 65.62 116 VAL A CA 1
ATOM 858 C C . VAL A 1 116 ? 11.883 4.613 -4.289 1 65.62 116 VAL A C 1
ATOM 860 O 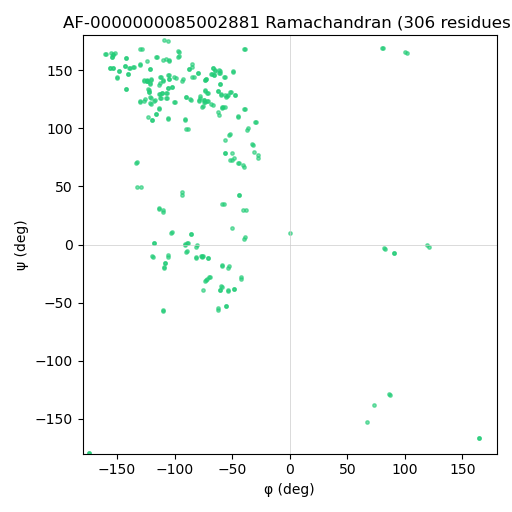O . VAL A 1 116 ? 12.859 4.945 -4.965 1 65.62 116 VAL A O 1
ATOM 863 N N . GLY A 1 117 ? 12.047 3.922 -3.133 1 61.72 117 GLY A N 1
ATOM 864 C CA . GLY A 1 117 ? 13.344 3.744 -2.49 1 61.72 117 GLY A CA 1
ATOM 865 C C . GLY A 1 117 ? 13.859 5.008 -1.83 1 61.72 117 GLY A C 1
ATOM 866 O O . GLY A 1 117 ? 13.086 5.766 -1.238 1 61.72 117 GLY A O 1
ATOM 867 N N . ASN A 1 118 ? 15.266 5.23 -2.039 1 63.28 118 ASN A N 1
ATOM 868 C CA . ASN A 1 118 ? 16.094 6.168 -1.284 1 63.28 118 ASN A CA 1
ATOM 869 C C . ASN A 1 118 ? 15.523 7.582 -1.344 1 63.28 118 ASN A C 1
ATOM 871 O O . ASN A 1 118 ? 15.344 8.141 -2.428 1 63.28 118 ASN A O 1
ATOM 875 N N . GLY A 1 119 ? 14.789 8.266 -0.764 1 78.25 119 GLY A N 1
ATOM 876 C CA . GLY A 1 119 ? 14.328 9.625 -0.497 1 78.25 119 GLY A CA 1
ATOM 877 C C . GLY A 1 119 ? 12.875 9.844 -0.864 1 78.25 119 GLY A C 1
ATOM 878 O O . GLY A 1 119 ? 12.344 10.938 -0.671 1 78.25 119 GLY A O 1
ATOM 879 N N . GLY A 1 120 ? 12.203 8.688 -1.416 1 89.94 120 GLY A N 1
ATOM 880 C CA . GLY A 1 120 ? 10.828 8.914 -1.819 1 89.94 120 GLY A CA 1
ATOM 881 C C . GLY A 1 120 ? 9.82 8.242 -0.912 1 89.94 120 GLY A C 1
ATOM 882 O O . GLY A 1 120 ? 10.195 7.449 -0.041 1 89.94 120 GLY A O 1
ATOM 883 N N . ILE A 1 121 ? 8.516 8.5 -1.209 1 94 121 ILE A N 1
ATOM 884 C CA . ILE A 1 121 ? 7.535 8.031 -0.239 1 94 121 ILE A CA 1
ATOM 885 C C . ILE A 1 121 ? 6.766 6.844 -0.811 1 94 121 ILE A C 1
ATOM 887 O O . ILE A 1 121 ? 6.051 6.148 -0.082 1 94 121 ILE A O 1
ATOM 891 N N . ILE A 1 122 ? 6.836 6.617 -2.15 1 92.5 122 ILE A N 1
ATOM 892 C CA . ILE A 1 122 ? 6.047 5.551 -2.756 1 92.5 122 ILE A CA 1
ATOM 893 C C . ILE A 1 122 ? 6.477 4.199 -2.184 1 92.5 122 ILE A C 1
ATOM 895 O O . ILE A 1 122 ? 7.668 3.9 -2.113 1 92.5 122 ILE A O 1
ATOM 899 N N . GLY A 1 123 ? 5.477 3.383 -1.773 1 93.31 123 GLY A N 1
ATOM 900 C CA . GLY A 1 123 ? 5.738 2.057 -1.235 1 93.31 123 GLY A CA 1
ATOM 901 C C . GLY A 1 123 ? 5.922 2.049 0.27 1 93.31 123 GLY A C 1
ATOM 902 O O . GLY A 1 123 ? 6.035 0.984 0.882 1 93.31 123 GLY A O 1
ATOM 903 N N . ARG A 1 124 ? 5.973 3.213 0.839 1 93.31 124 ARG A N 1
ATOM 904 C CA . ARG A 1 124 ? 6.133 3.316 2.285 1 93.31 124 ARG A CA 1
ATOM 905 C C . ARG A 1 124 ? 4.781 3.281 2.99 1 93.31 124 ARG A C 1
ATOM 907 O O . ARG A 1 124 ? 3.768 3.697 2.424 1 93.31 124 ARG A O 1
ATOM 914 N N . ARG A 1 125 ? 4.77 2.818 4.125 1 94.38 125 ARG A N 1
ATOM 915 C CA . ARG A 1 125 ? 3.609 2.838 5.012 1 94.38 125 ARG A CA 1
ATOM 916 C C . ARG A 1 125 ? 3.359 4.238 5.555 1 94.38 125 ARG A C 1
ATOM 918 O O . ARG A 1 125 ? 4.301 4.965 5.875 1 94.38 125 ARG A O 1
ATOM 925 N N . VAL A 1 126 ? 2.1 4.586 5.652 1 96.81 126 VAL A N 1
ATOM 926 C CA . VAL A 1 126 ? 1.695 5.812 6.336 1 96.81 126 VAL A CA 1
ATOM 927 C C . VAL A 1 126 ? 0.741 5.473 7.48 1 96.81 126 VAL A C 1
ATOM 929 O O . VAL A 1 126 ? -0.135 4.617 7.332 1 96.81 126 VAL A O 1
ATOM 932 N N . SER A 1 127 ? 0.929 6.105 8.547 1 95.44 127 SER A N 1
ATOM 933 C CA . SER A 1 127 ? 0.025 5.984 9.688 1 95.44 127 SER A CA 1
ATOM 934 C C . SER A 1 127 ? -0.524 7.344 10.109 1 95.44 127 SER A C 1
ATOM 936 O O . SER A 1 127 ? 0.192 8.344 10.07 1 95.44 127 SER A O 1
ATOM 938 N N . VAL A 1 128 ? -1.746 7.332 10.477 1 93.25 128 VAL A N 1
ATOM 939 C CA . VAL A 1 128 ? -2.396 8.492 11.07 1 93.25 128 VAL A CA 1
ATOM 940 C C . VAL A 1 128 ? -2.734 8.203 12.531 1 93.25 128 VAL A C 1
ATOM 942 O O . VAL A 1 128 ? -3.385 7.199 12.836 1 93.25 128 VAL A O 1
ATOM 945 N N . SER A 1 129 ? -2.283 9.062 13.359 1 91.88 129 SER A N 1
ATOM 946 C CA . SER A 1 129 ? -2.549 8.906 14.789 1 91.88 129 SER A CA 1
ATOM 947 C C . SER A 1 129 ? -3.291 10.117 15.352 1 91.88 129 SER A C 1
ATOM 949 O O . SER A 1 129 ? -3.26 11.195 14.758 1 91.88 129 SER A O 1
ATOM 951 N N . SER A 1 130 ? -4.047 9.836 16.359 1 87.12 130 SER A N 1
ATOM 952 C CA . SER A 1 130 ? -4.723 10.898 17.094 1 87.12 130 SER A CA 1
ATOM 953 C C . SER A 1 130 ? -4.145 11.055 18.5 1 87.12 130 SER A C 1
ATOM 955 O O . SER A 1 130 ? -3.879 10.07 19.172 1 87.12 130 SER A O 1
ATOM 957 N N . ARG A 1 131 ? -3.848 12.273 18.781 1 79.69 131 ARG A N 1
ATOM 958 C CA . ARG A 1 131 ? -3.383 12.594 20.125 1 79.69 131 ARG A CA 1
ATOM 959 C C . ARG A 1 131 ? -4.551 12.961 21.031 1 79.69 131 ARG A C 1
ATOM 961 O O . ARG A 1 131 ? -5.426 13.742 20.641 1 79.69 131 ARG A O 1
ATOM 968 N N . SER A 1 132 ? -4.848 12.039 21.938 1 70.38 132 SER A N 1
ATOM 969 C CA . SER A 1 132 ? -5.82 12.484 22.938 1 70.38 132 SER A CA 1
ATOM 970 C C . SER A 1 132 ? -5.141 13.219 24.078 1 70.38 132 SER A C 1
ATOM 972 O O . SER A 1 132 ? -3.951 13.023 24.344 1 70.38 132 SER A O 1
ATOM 974 N N . GLU A 1 133 ? -5.797 14.258 24.625 1 65.19 133 GLU A N 1
ATOM 975 C CA . GLU A 1 133 ? -5.301 15.086 25.719 1 65.19 133 GLU A CA 1
ATOM 976 C C . GLU A 1 133 ? -4.777 14.234 26.859 1 65.19 133 GLU A C 1
ATOM 978 O O . GLU A 1 133 ? -3.791 14.586 27.516 1 65.19 133 GLU A O 1
ATOM 983 N N . SER A 1 134 ? -5.375 13.172 27.156 1 66.38 134 SER A N 1
ATOM 984 C CA . SER A 1 134 ? -5.023 12.469 28.391 1 66.38 134 SER A CA 1
ATOM 985 C C . SER A 1 134 ? -4.477 11.078 28.094 1 66.38 134 SER A C 1
ATOM 987 O O . SER A 1 134 ? -4.148 10.32 29.016 1 66.38 134 SER A O 1
ATOM 989 N N . GLY A 1 135 ? -4.414 10.797 26.781 1 67.56 135 GLY A N 1
ATOM 990 C CA . GLY A 1 135 ? -4.047 9.414 26.547 1 67.56 135 GLY A CA 1
ATOM 991 C C . GLY A 1 135 ? -2.906 9.25 25.562 1 67.56 135 GLY A C 1
ATOM 992 O O . GLY A 1 135 ? -2.363 10.242 25.062 1 67.56 135 GLY A O 1
ATOM 993 N N . PRO A 1 136 ? -2.453 8.07 25.562 1 78.38 136 PRO A N 1
ATOM 994 C CA . PRO A 1 136 ? -1.38 7.754 24.625 1 78.38 136 PRO A CA 1
ATOM 995 C C . PRO A 1 136 ? -1.794 7.965 23.172 1 78.38 136 PRO A C 1
ATOM 997 O O . PRO A 1 136 ? -2.986 7.938 22.844 1 78.38 136 PRO A O 1
ATOM 1000 N N . GLU A 1 137 ? -0.864 8.344 22.359 1 84.25 137 GLU A N 1
ATOM 1001 C CA . GLU A 1 137 ? -1.095 8.43 20.922 1 84.25 137 GLU A CA 1
ATOM 1002 C C . GLU A 1 137 ? -1.498 7.074 20.344 1 84.25 137 GLU A C 1
ATOM 1004 O O . GLU A 1 137 ? -0.862 6.059 20.641 1 84.25 137 GLU A O 1
ATOM 1009 N N . VAL A 1 138 ? -2.627 7.129 19.578 1 87.12 138 VAL A N 1
ATOM 1010 C CA . VAL A 1 138 ? -3.154 5.891 19.016 1 87.12 138 VAL A CA 1
ATOM 1011 C C . VAL A 1 138 ? -3.227 6 17.5 1 87.12 138 VAL A C 1
ATOM 1013 O O . VAL A 1 138 ? -3.721 6.996 16.969 1 87.12 138 VAL A O 1
ATOM 1016 N N . VAL A 1 139 ? -2.713 4.984 16.828 1 91.56 139 VAL A N 1
ATOM 1017 C CA . VAL A 1 139 ? -2.863 4.922 15.375 1 91.56 139 VAL A CA 1
ATOM 1018 C C . VAL A 1 139 ? -4.312 4.602 15.016 1 91.56 139 VAL A C 1
ATOM 1020 O O . VAL A 1 139 ? -4.852 3.578 15.438 1 91.56 139 VAL A O 1
ATOM 1023 N N . ILE A 1 140 ? -4.914 5.473 14.211 1 89.62 140 ILE A N 1
ATOM 1024 C CA . ILE A 1 140 ? -6.336 5.309 13.945 1 89.62 140 ILE A CA 1
ATOM 1025 C C . ILE A 1 140 ? -6.547 4.855 12.5 1 89.62 140 ILE A C 1
ATOM 1027 O O . ILE A 1 140 ? -7.605 4.328 12.156 1 89.62 140 ILE A O 1
ATOM 1031 N N . ALA A 1 141 ? -5.578 5.051 11.641 1 92.5 141 ALA A N 1
ATOM 1032 C CA . ALA A 1 141 ? -5.66 4.629 10.242 1 92.5 141 ALA A CA 1
ATOM 1033 C C . ALA A 1 141 ? -4.27 4.434 9.648 1 92.5 141 ALA A C 1
ATOM 1035 O O . ALA A 1 141 ? -3.305 5.066 10.078 1 92.5 141 ALA A O 1
ATOM 1036 N N . GLU A 1 142 ? -4.195 3.566 8.68 1 95.12 142 GLU A N 1
ATOM 1037 C CA . GLU A 1 142 ? -2.92 3.301 8.023 1 95.12 142 GLU A CA 1
ATOM 1038 C C . GLU A 1 142 ? -3.127 2.803 6.594 1 95.12 142 GLU A C 1
ATOM 1040 O O . GLU A 1 142 ? -4.223 2.365 6.234 1 95.12 142 GLU A O 1
ATOM 1045 N N . GLY A 1 143 ? -2.061 2.85 5.785 1 95.44 143 GLY A N 1
ATOM 1046 C CA . GLY A 1 143 ? -2.014 2.377 4.41 1 95.44 143 GLY A CA 1
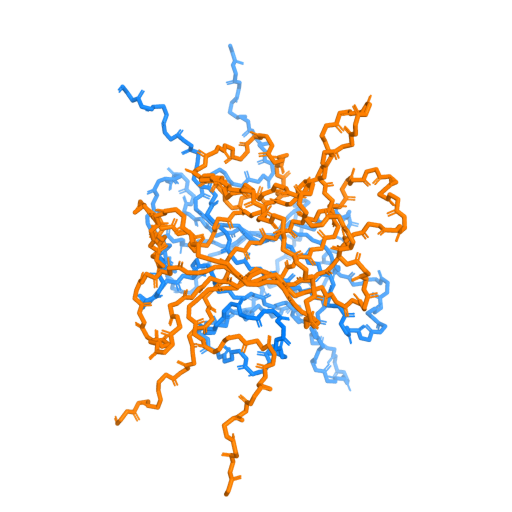ATOM 1047 C C . GLY A 1 143 ? -0.627 2.449 3.799 1 95.44 143 GLY A C 1
ATOM 1048 O O . GLY A 1 143 ? 0.337 2.809 4.477 1 95.44 143 GLY A O 1
ATOM 1049 N N . ILE A 1 144 ? -0.448 2.076 2.576 1 95.31 144 ILE A N 1
ATOM 1050 C CA . ILE A 1 144 ? 0.784 2.193 1.803 1 95.31 144 ILE A CA 1
ATOM 1051 C C . ILE A 1 144 ? 0.612 3.252 0.715 1 95.31 144 ILE A C 1
ATOM 1053 O O . ILE A 1 144 ? -0.435 3.32 0.066 1 95.31 144 ILE A O 1
ATOM 1057 N N . VAL A 1 145 ? 1.61 4.02 0.483 1 95.44 145 VAL A N 1
ATOM 1058 C CA . VAL A 1 145 ? 1.553 5.051 -0.545 1 95.44 145 VAL A CA 1
ATOM 1059 C C . VAL A 1 145 ? 1.671 4.41 -1.927 1 95.44 145 VAL A C 1
ATOM 1061 O O . VAL A 1 145 ? 2.68 3.775 -2.24 1 95.44 145 VAL A O 1
ATOM 1064 N N . GLY A 1 146 ? 0.667 4.582 -2.719 1 93.69 146 GLY A N 1
ATOM 1065 C CA . GLY A 1 146 ? 0.639 4.078 -4.082 1 93.69 146 GLY A CA 1
ATOM 1066 C C . GLY A 1 146 ? 0.84 5.16 -5.125 1 93.69 146 GLY A C 1
ATOM 1067 O O . GLY A 1 146 ? 0.702 6.348 -4.828 1 93.69 146 GLY A O 1
ATOM 1068 N N . PHE A 1 147 ? 1.243 4.73 -6.273 1 85.88 147 PHE A N 1
ATOM 1069 C CA . PHE A 1 147 ? 1.382 5.625 -7.418 1 85.88 147 PHE A CA 1
ATOM 1070 C C . PHE A 1 147 ? 0.017 5.984 -7.992 1 85.88 147 PHE A C 1
ATOM 1072 O O . PHE A 1 147 ? -0.819 5.105 -8.219 1 85.88 147 PHE A O 1
ATOM 1079 N N . ASN A 1 148 ? -0.277 7.273 -8.086 1 79.75 148 ASN A N 1
ATOM 1080 C CA . ASN A 1 148 ? -1.574 7.758 -8.547 1 79.75 148 ASN A CA 1
ATOM 1081 C C . ASN A 1 148 ? -1.459 8.492 -9.875 1 79.75 148 ASN A C 1
ATOM 1083 O O . ASN A 1 148 ? -2.146 9.492 -10.102 1 79.75 148 ASN A O 1
ATOM 1087 N N . PHE A 1 149 ? -0.427 8.125 -10.836 1 69.06 149 PHE A N 1
ATOM 1088 C CA . PHE A 1 149 ? -0.293 8.859 -12.086 1 69.06 149 PHE A CA 1
ATOM 1089 C C . PHE A 1 149 ? -1.231 8.297 -13.148 1 69.06 149 PHE A C 1
ATOM 1091 O O . PHE A 1 149 ? -1.47 7.09 -13.195 1 69.06 149 PHE A O 1
ATOM 1098 N N . LEU A 1 150 ? -2.096 9.195 -13.719 1 55.38 150 LEU A N 1
ATOM 1099 C CA . LEU A 1 150 ? -2.889 8.82 -14.883 1 55.38 150 LEU A CA 1
ATOM 1100 C C . LEU A 1 150 ? -1.993 8.328 -16.016 1 55.38 150 LEU A C 1
ATOM 1102 O O . LEU A 1 150 ? -0.835 8.742 -16.125 1 55.38 150 LEU A O 1
ATOM 1106 N N . GLU A 1 151 ? -2.188 7.098 -16.641 1 50.09 151 GLU A N 1
ATOM 1107 C CA . GLU A 1 151 ? -1.584 6.793 -17.938 1 50.09 151 GLU A CA 1
ATOM 1108 C C . GLU A 1 151 ? -1.471 8.039 -18.812 1 50.09 151 GLU A C 1
ATOM 1110 O O . GLU A 1 151 ? -2.447 8.773 -18.984 1 50.09 151 GLU A O 1
ATOM 1115 N N . GLN A 1 152 ? -0.458 8.812 -18.719 1 41.09 152 GLN A N 1
ATOM 1116 C CA . GLN A 1 152 ? -0.401 9.703 -19.875 1 41.09 152 GLN A CA 1
ATOM 1117 C C . GLN A 1 152 ? -0.777 8.969 -21.156 1 41.09 152 GLN A C 1
ATOM 1119 O O . GLN A 1 152 ? -0.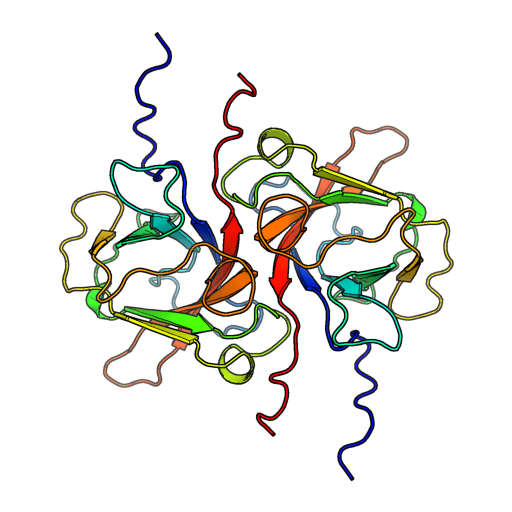363 7.828 -21.359 1 41.09 152 GLN A O 1
ATOM 1124 N N . PRO A 1 153 ? -1.887 9.305 -21.906 1 35.47 153 PRO A N 1
ATOM 1125 C CA . PRO A 1 153 ? -2.025 8.773 -23.266 1 35.47 153 PRO A CA 1
ATOM 1126 C C . PRO A 1 153 ? -0.689 8.68 -24 1 35.47 153 PRO A C 1
ATOM 1128 O O . PRO A 1 153 ? 0.157 9.57 -23.875 1 35.47 153 PRO A O 1
ATOM 1131 N N . SER A 1 154 ? -0.12 7.391 -24.031 1 30.02 154 SER A N 1
ATOM 1132 C CA . SER A 1 154 ? 0.899 7.434 -25.078 1 30.02 154 SER A CA 1
ATOM 1133 C C . SER A 1 154 ? 0.525 8.422 -26.172 1 30.02 154 SER A C 1
ATOM 1135 O O . SER A 1 154 ? -0.585 8.375 -26.719 1 30.02 154 SER A O 1
ATOM 1137 N N . LEU A 1 155 ? 1.162 9.539 -26.203 1 27.47 155 LEU A N 1
ATOM 1138 C CA . LEU A 1 155 ? 1.111 10.242 -27.484 1 27.47 155 LEU A CA 1
ATOM 1139 C C . LEU A 1 155 ? 1.414 9.289 -28.641 1 27.47 155 LEU A C 1
ATOM 1141 O O . LEU A 1 155 ? 2.293 8.43 -28.531 1 27.47 155 LEU A O 1
ATOM 1145 N N . MET B 1 1 ? 22.281 -14.328 20.594 1 17.58 1 MET B N 1
ATOM 1146 C CA . MET B 1 1 ? 21.906 -15.531 19.859 1 17.58 1 MET B CA 1
ATOM 1147 C C . MET B 1 1 ? 20.703 -15.273 18.953 1 17.58 1 MET B C 1
ATOM 1149 O O . MET B 1 1 ? 19.625 -15.82 19.172 1 17.58 1 MET B O 1
ATOM 1153 N N . CYS B 1 2 ? 20.312 -14.078 18.5 1 26.47 2 CYS B N 1
ATOM 1154 C CA . CYS B 1 2 ? 19.156 -13.633 17.719 1 26.47 2 CYS B CA 1
ATOM 1155 C C . CYS B 1 2 ? 18.969 -14.484 16.469 1 26.47 2 CYS B C 1
ATOM 1157 O O . CYS B 1 2 ? 19.859 -14.547 15.625 1 26.47 2 CYS B O 1
ATOM 1159 N N . GLY B 1 3 ? 18.547 -15.648 16.516 1 28.06 3 GLY B N 1
ATOM 1160 C CA . GLY B 1 3 ? 18.5 -16.719 15.531 1 28.06 3 GLY B CA 1
ATOM 1161 C C . GLY B 1 3 ? 17.922 -16.281 14.203 1 28.06 3 GLY B C 1
ATOM 1162 O O . GLY B 1 3 ? 17.375 -15.188 14.086 1 28.06 3 GLY B O 1
ATOM 1163 N N . PRO B 1 4 ? 18.406 -16.922 13.023 1 34.19 4 PRO B N 1
ATOM 1164 C CA . PRO B 1 4 ? 17.875 -16.625 11.688 1 34.19 4 PRO B CA 1
ATOM 1165 C C . PRO B 1 4 ? 16.359 -16.469 11.68 1 34.19 4 PRO B C 1
ATOM 1167 O O . PRO B 1 4 ? 15.633 -17.312 12.227 1 34.19 4 PRO B O 1
ATOM 1170 N N . GLU B 1 5 ? 15.805 -15.539 12.219 1 37.75 5 GLU B N 1
ATOM 1171 C CA . GLU B 1 5 ? 14.352 -15.406 12.281 1 37.75 5 GLU B CA 1
ATOM 1172 C C . GLU B 1 5 ? 13.688 -16.109 11.102 1 37.75 5 GLU B C 1
ATOM 1174 O O . GLU B 1 5 ? 13.992 -15.805 9.945 1 37.75 5 GLU B O 1
ATOM 1179 N N . VAL B 1 6 ? 13.57 -17.344 11.078 1 41.03 6 VAL B N 1
ATOM 1180 C CA . VAL B 1 6 ? 12.773 -18.219 10.219 1 41.03 6 VAL B CA 1
ATOM 1181 C C . VAL B 1 6 ? 11.398 -17.594 9.992 1 41.03 6 VAL B C 1
ATOM 1183 O O . VAL B 1 6 ? 10.477 -17.797 10.781 1 41.03 6 VAL B O 1
ATOM 1186 N N . THR B 1 7 ? 11.234 -16.328 10 1 50.47 7 THR B N 1
ATOM 1187 C CA . THR B 1 7 ? 9.867 -15.875 9.781 1 50.47 7 THR B CA 1
ATOM 1188 C C . THR B 1 7 ? 9.336 -16.375 8.438 1 50.47 7 THR B C 1
ATOM 1190 O O . THR B 1 7 ? 10.117 -16.656 7.527 1 50.47 7 THR B O 1
ATOM 1193 N N . ASN B 1 8 ? 8.344 -17.141 8.445 1 58.41 8 ASN B N 1
ATOM 1194 C CA . ASN B 1 8 ? 7.582 -17.625 7.297 1 58.41 8 ASN B CA 1
ATOM 1195 C C . ASN B 1 8 ? 7.402 -16.531 6.242 1 58.41 8 ASN B C 1
ATOM 1197 O O . ASN B 1 8 ? 6.73 -16.75 5.23 1 58.41 8 ASN B O 1
ATOM 1201 N N . ARG B 1 9 ? 8.117 -15.43 6.578 1 67.88 9 ARG B N 1
ATOM 1202 C CA . ARG B 1 9 ? 8.031 -14.375 5.574 1 67.88 9 ARG B CA 1
ATOM 1203 C C . ARG B 1 9 ? 9.414 -13.938 5.113 1 67.88 9 ARG B C 1
ATOM 1205 O O . ARG B 1 9 ? 10.289 -13.672 5.938 1 67.88 9 ARG B O 1
ATOM 1212 N N . PRO 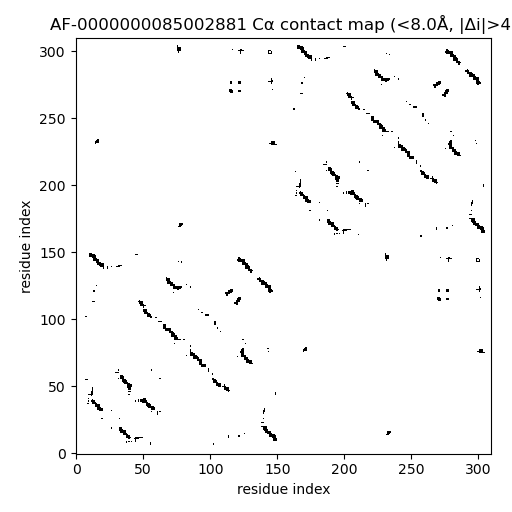B 1 10 ? 9.68 -13.969 3.748 1 69.25 10 PRO B N 1
ATOM 1213 C CA . PRO B 1 10 ? 10.992 -13.539 3.27 1 69.25 10 PRO B CA 1
ATOM 1214 C C . PRO B 1 10 ? 11.359 -12.133 3.752 1 69.25 10 PRO B C 1
ATOM 1216 O O . PRO B 1 10 ? 10.492 -11.266 3.854 1 69.25 10 PRO B O 1
ATOM 1219 N N . ARG B 1 11 ? 12.547 -12.078 4.336 1 73.19 11 ARG B N 1
ATOM 1220 C CA . ARG B 1 11 ? 13.117 -10.773 4.656 1 73.19 11 ARG B CA 1
ATOM 1221 C C . ARG B 1 11 ? 13.727 -10.117 3.416 1 73.19 11 ARG B C 1
ATOM 1223 O O . ARG B 1 11 ? 14.422 -10.773 2.643 1 73.19 11 ARG B O 1
ATOM 1230 N N . GLY B 1 12 ? 13.258 -8.844 3.061 1 80.44 12 GLY B N 1
ATOM 1231 C CA . GLY B 1 12 ? 13.742 -8.148 1.877 1 80.44 12 GLY B CA 1
ATOM 1232 C C . GLY B 1 12 ? 12.781 -8.219 0.71 1 80.44 12 GLY B C 1
ATOM 1233 O O . GLY B 1 12 ? 11.836 -9.008 0.726 1 80.44 12 GLY B O 1
ATOM 1234 N N . GLY B 1 13 ? 13.078 -7.328 -0.247 1 90.44 13 GLY B N 1
ATOM 1235 C CA . GLY B 1 13 ? 12.227 -7.273 -1.429 1 90.44 13 GLY B CA 1
ATOM 1236 C C . GLY B 1 13 ? 11.031 -6.363 -1.262 1 90.44 13 GLY B C 1
ATOM 1237 O O . GLY B 1 13 ? 11.172 -5.195 -0.895 1 90.44 13 GLY B O 1
ATOM 1238 N N . ALA B 1 14 ? 9.852 -6.945 -1.61 1 93.31 14 ALA B N 1
ATOM 1239 C CA . ALA B 1 14 ? 8.602 -6.195 -1.552 1 93.31 14 ALA B CA 1
ATOM 1240 C C . ALA B 1 14 ? 7.477 -7.051 -0.985 1 93.31 14 ALA B C 1
ATOM 1242 O O . ALA B 1 14 ? 7.555 -8.281 -0.993 1 93.31 14 ALA B O 1
ATOM 1243 N N . LEU B 1 15 ? 6.551 -6.402 -0.373 1 94.75 15 LEU B N 1
ATOM 1244 C CA . LEU B 1 15 ? 5.441 -7.105 0.266 1 94.75 15 LEU B CA 1
ATOM 1245 C C . LEU B 1 15 ? 4.137 -6.34 0.089 1 94.75 15 LEU B C 1
ATOM 1247 O O . LEU B 1 15 ? 4.105 -5.117 0.24 1 94.75 15 LEU B O 1
ATOM 1251 N N . ALA B 1 16 ? 3.102 -7.039 -0.278 1 95.69 16 ALA B N 1
ATOM 1252 C CA . ALA B 1 16 ? 1.737 -6.52 -0.282 1 95.69 16 ALA B CA 1
ATOM 1253 C C . ALA B 1 16 ? 0.871 -7.242 0.746 1 95.69 16 ALA B C 1
ATOM 1255 O O . ALA B 1 16 ? 0.698 -8.461 0.674 1 95.69 16 ALA B O 1
ATOM 1256 N N . ALA B 1 17 ? 0.38 -6.516 1.738 1 93.69 17 ALA B N 1
ATOM 1257 C CA . ALA B 1 17 ? -0.667 -7.043 2.607 1 93.69 17 ALA B CA 1
ATOM 1258 C C . ALA B 1 17 ? -2.014 -7.074 1.889 1 93.69 17 ALA B C 1
ATOM 1260 O O . ALA B 1 17 ? -2.504 -6.039 1.433 1 93.69 17 ALA B O 1
ATOM 1261 N N . LEU B 1 18 ? -2.529 -8.25 1.852 1 93.31 18 LEU B N 1
ATOM 1262 C CA . LEU B 1 18 ? -3.75 -8.453 1.08 1 93.31 18 LEU B CA 1
ATOM 1263 C C . LEU B 1 18 ? -4.969 -8.516 1.996 1 93.31 18 LEU B C 1
ATOM 1265 O O . LEU B 1 18 ? -4.922 -9.141 3.059 1 93.31 18 LEU B O 1
ATOM 1269 N N . SER B 1 19 ? -5.984 -7.809 1.54 1 91.25 19 SER B N 1
ATOM 1270 C CA . SER B 1 19 ? -7.273 -7.852 2.227 1 91.25 19 SER B CA 1
ATOM 1271 C C . SER B 1 19 ? -8.43 -7.828 1.234 1 91.25 19 SER B C 1
ATOM 1273 O O . SER B 1 19 ? -8.25 -7.477 0.067 1 91.25 19 SER B O 1
ATOM 1275 N N . ALA B 1 20 ? -9.523 -8.25 1.738 1 88.94 20 ALA B N 1
ATOM 1276 C CA . ALA B 1 20 ? -10.711 -8.273 0.879 1 88.94 20 ALA B CA 1
ATOM 1277 C C . ALA B 1 20 ? -11 -6.887 0.313 1 88.94 20 ALA B C 1
ATOM 1279 O O . ALA B 1 20 ? -10.812 -5.879 0.998 1 88.94 20 ALA B O 1
ATOM 1280 N N . PRO B 1 21 ? -11.461 -6.855 -0.908 1 87.31 21 PRO B N 1
ATOM 1281 C CA . PRO B 1 21 ? -11.836 -5.555 -1.466 1 87.31 21 PRO B CA 1
ATOM 1282 C C . PRO B 1 21 ? -12.953 -4.875 -0.672 1 87.31 21 PRO B C 1
ATOM 1284 O O . PRO B 1 21 ? -13.812 -5.551 -0.108 1 87.31 21 PRO B O 1
ATOM 1287 N N . LYS B 1 22 ? -12.789 -3.537 -0.467 1 72.81 22 LYS B N 1
ATOM 1288 C CA . LYS B 1 22 ? -13.789 -2.787 0.293 1 72.81 22 LYS B CA 1
ATOM 1289 C C . LYS B 1 22 ? -15.18 -2.951 -0.312 1 72.81 22 LYS B C 1
ATOM 1291 O O . LYS B 1 22 ? -16.172 -3.051 0.415 1 72.81 22 LYS B O 1
ATOM 1296 N N . ASN B 1 23 ? -15.344 -2.689 -1.625 1 63.31 23 ASN B N 1
ATOM 1297 C CA . ASN B 1 23 ? -16.656 -2.781 -2.271 1 63.31 23 ASN B CA 1
ATOM 1298 C C . ASN B 1 23 ? -16.953 -4.207 -2.727 1 63.31 23 ASN B C 1
ATOM 1300 O O . ASN B 1 23 ? -17.828 -4.422 -3.576 1 63.31 23 ASN B O 1
ATOM 1304 N N . GLY B 1 24 ? -16.094 -5.027 -2.293 1 57.81 24 GLY B N 1
ATOM 1305 C CA . GLY B 1 24 ? -16.281 -6.34 -2.891 1 57.81 24 GLY B CA 1
ATOM 1306 C C . GLY B 1 24 ? -17.422 -7.125 -2.271 1 57.81 24 GLY B C 1
ATOM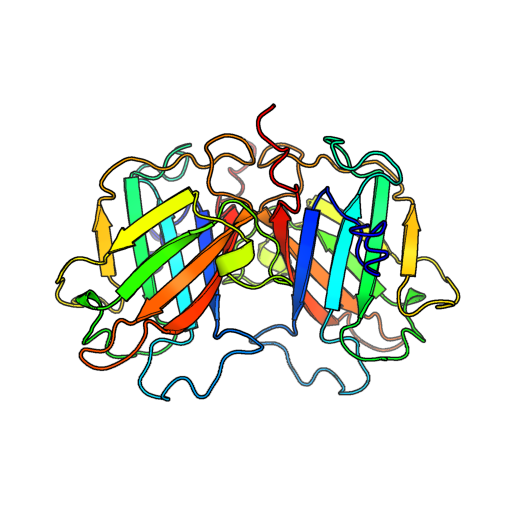 1307 O O . GLY B 1 24 ? -17.797 -6.879 -1.123 1 57.81 24 GLY B O 1
ATOM 1308 N N . HIS B 1 25 ? -18.266 -7.57 -3.088 1 56.06 25 HIS B N 1
ATOM 1309 C CA . HIS B 1 25 ? -19.328 -8.539 -2.875 1 56.06 25 HIS B CA 1
ATOM 1310 C C . HIS B 1 25 ? -18.875 -9.672 -1.967 1 56.06 25 HIS B C 1
ATOM 1312 O O . HIS B 1 25 ? -17.672 -9.867 -1.764 1 56.06 25 HIS B O 1
ATOM 1318 N N . ASP B 1 26 ? -19.859 -10.453 -1.532 1 57.16 26 ASP B N 1
ATOM 1319 C CA . ASP B 1 26 ? -19.875 -11.664 -0.715 1 57.16 26 ASP B CA 1
ATOM 1320 C C . ASP B 1 26 ? -18.781 -12.641 -1.166 1 57.16 26 ASP B C 1
ATOM 1322 O O . ASP B 1 26 ? -18.969 -13.375 -2.137 1 57.16 26 ASP B O 1
ATOM 1326 N N . VAL B 1 27 ? -17.531 -12.18 -0.859 1 59.41 27 VAL B N 1
ATOM 1327 C CA . VAL B 1 27 ? -16.547 -13.227 -1.063 1 59.41 27 VAL B CA 1
ATOM 1328 C C . VAL B 1 27 ? -16.891 -14.445 -0.219 1 59.41 27 VAL B C 1
ATOM 1330 O O . VAL B 1 27 ? -17.219 -14.32 0.965 1 59.41 27 VAL B O 1
ATOM 1333 N N . PRO B 1 28 ? -17.109 -15.453 -0.929 1 58.81 28 PRO B N 1
ATOM 1334 C CA . PRO B 1 28 ? -17.391 -16.641 -0.117 1 58.81 28 PRO B CA 1
ATOM 1335 C C . PRO B 1 28 ? -16.391 -16.828 1.021 1 58.81 28 PRO B C 1
ATOM 1337 O O . PRO B 1 28 ? -15.211 -16.516 0.864 1 58.81 28 PRO B O 1
ATOM 1340 N N . SER B 1 29 ? -16.844 -17 2.219 1 55.47 29 SER B N 1
ATOM 1341 C CA . SER B 1 29 ? -16.078 -17.203 3.445 1 55.47 29 SER B CA 1
ATOM 1342 C C . SER B 1 29 ? -14.914 -18.156 3.225 1 55.47 29 SER B C 1
ATOM 1344 O O . SER B 1 29 ? -13.93 -18.125 3.965 1 55.47 29 SER B O 1
ATOM 1346 N N . SER B 1 30 ? -15.031 -19.078 2.279 1 55.84 30 SER B N 1
ATOM 1347 C CA . SER B 1 30 ? -14.023 -20.125 2.104 1 55.84 30 SER B CA 1
ATOM 1348 C C . SER B 1 30 ? -12.828 -19.609 1.307 1 55.84 30 SER B C 1
ATOM 1350 O O . SER B 1 30 ? -11.812 -20.297 1.2 1 55.84 30 SER B O 1
ATOM 1352 N N . CYS B 1 31 ? -12.953 -18.375 0.902 1 60.62 31 CYS B N 1
ATOM 1353 C CA . CYS B 1 31 ? -11.914 -17.891 -0.01 1 60.62 31 CYS B CA 1
ATOM 1354 C C . CYS B 1 31 ? -10.859 -17.078 0.734 1 60.62 31 CYS B C 1
ATOM 1356 O O . CYS 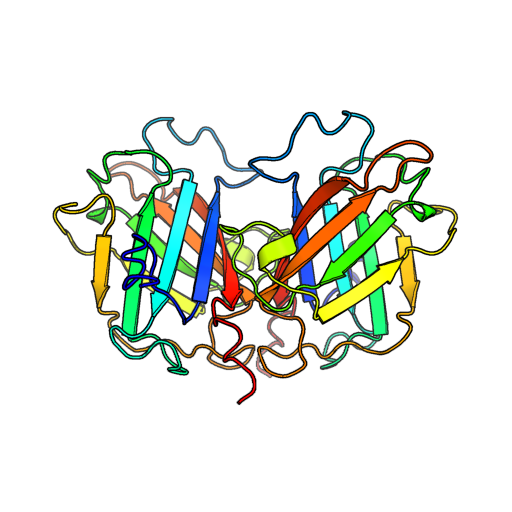B 1 31 ? -11.125 -16.562 1.82 1 60.62 31 CYS B O 1
ATOM 1358 N N . PHE B 1 32 ? -9.648 -17.312 0.203 1 66.06 32 PHE B N 1
ATOM 1359 C CA . PHE B 1 32 ? -8.539 -16.453 0.6 1 66.06 32 PHE B CA 1
ATOM 1360 C C . PHE B 1 32 ? -8.961 -14.984 0.599 1 66.06 32 PHE B C 1
ATOM 1362 O O . PHE B 1 32 ? -9.438 -14.469 -0.416 1 66.06 32 PHE B O 1
ATOM 1369 N N . THR B 1 33 ? -9.047 -14.422 1.807 1 74.25 33 THR B N 1
ATOM 1370 C CA . THR B 1 33 ? -9.469 -13.031 1.811 1 74.25 33 THR B CA 1
ATOM 1371 C C . THR B 1 33 ? -8.398 -12.141 2.439 1 74.25 33 THR B C 1
ATOM 1373 O O . THR B 1 33 ? -8.461 -10.914 2.324 1 74.25 33 THR B O 1
ATOM 1376 N N . GLN B 1 34 ? -7.441 -12.891 3.025 1 86.19 34 GLN B N 1
ATOM 1377 C CA . GLN B 1 34 ? -6.398 -12.117 3.691 1 86.19 34 GLN B CA 1
ATOM 1378 C C . GLN B 1 34 ? -5.066 -12.859 3.68 1 86.19 34 GLN B C 1
ATOM 1380 O O . GLN B 1 34 ? -5.031 -14.086 3.859 1 86.19 34 GLN B O 1
ATOM 1385 N N . GLY B 1 35 ? -4.035 -12.109 3.541 1 90.06 35 GLY B N 1
ATOM 1386 C CA . GLY B 1 35 ? -2.693 -12.672 3.539 1 90.06 35 GLY B CA 1
ATOM 1387 C C . GLY B 1 35 ? -1.646 -11.711 3.002 1 90.06 35 GLY B C 1
ATOM 1388 O O . GLY B 1 35 ? -1.88 -10.508 2.936 1 90.06 35 GLY B O 1
ATOM 1389 N N . ASP B 1 36 ? -0.507 -12.367 2.752 1 92.5 36 ASP B N 1
ATOM 1390 C CA . ASP B 1 36 ? 0.605 -11.562 2.26 1 92.5 36 ASP B CA 1
ATOM 1391 C C . ASP B 1 36 ? 1.162 -12.133 0.957 1 92.5 36 ASP B C 1
ATOM 1393 O O . ASP B 1 36 ? 1.256 -13.352 0.795 1 92.5 36 ASP B O 1
ATOM 1397 N N . LEU B 1 37 ? 1.492 -11.227 0.088 1 94.75 37 LEU B N 1
ATOM 1398 C CA . LEU B 1 37 ? 2.211 -11.57 -1.135 1 94.75 37 LEU B CA 1
ATOM 1399 C C . LEU B 1 37 ? 3.588 -10.914 -1.157 1 94.75 37 LEU B C 1
ATOM 1401 O O . LEU B 1 37 ? 3.697 -9.695 -1.258 1 94.75 37 LEU B O 1
ATOM 1405 N N . ALA B 1 38 ? 4.582 -11.75 -1.072 1 94.75 38 ALA B N 1
ATOM 1406 C CA . ALA B 1 38 ? 5.953 -11.258 -1.045 1 94.75 38 ALA B CA 1
ATOM 1407 C C . ALA B 1 38 ? 6.652 -11.492 -2.381 1 94.75 38 ALA B C 1
ATOM 1409 O O . ALA B 1 38 ? 6.391 -12.492 -3.055 1 94.75 38 ALA B O 1
ATOM 1410 N N . PHE B 1 39 ? 7.457 -10.57 -2.805 1 95.44 39 PHE B N 1
ATOM 1411 C CA . PHE B 1 39 ? 8.328 -10.672 -3.969 1 95.44 39 PHE B CA 1
ATOM 1412 C C . PHE B 1 39 ? 9.789 -10.57 -3.561 1 95.44 39 PHE B C 1
ATOM 1414 O O . PHE B 1 39 ? 10.195 -9.594 -2.93 1 95.44 39 PHE B O 1
ATOM 1421 N N . HIS B 1 40 ? 10.523 -11.555 -3.934 1 94.12 40 HIS B N 1
ATOM 1422 C CA . HIS B 1 40 ? 11.898 -11.555 -3.447 1 94.12 40 HIS B CA 1
ATOM 1423 C C . HIS B 1 40 ? 12.789 -12.453 -4.297 1 94.12 40 HIS B C 1
ATOM 1425 O O . HIS B 1 40 ? 12.297 -13.195 -5.152 1 94.12 40 HIS B O 1
ATOM 1431 N N . THR B 1 41 ? 14.047 -12.25 -4.133 1 94.19 41 THR B N 1
ATOM 1432 C CA . THR B 1 41 ? 15.047 -13.172 -4.664 1 94.19 41 THR B CA 1
ATOM 1433 C C . THR B 1 41 ? 15.656 -14.008 -3.543 1 94.19 41 THR B C 1
ATOM 1435 O O . THR B 1 41 ? 16.406 -13.5 -2.715 1 94.19 41 THR B O 1
ATOM 1438 N N . PRO B 1 42 ? 15.297 -15.281 -3.529 1 90.81 42 PRO B N 1
ATOM 1439 C CA . PRO B 1 42 ? 15.797 -16.125 -2.439 1 90.81 42 PRO B CA 1
ATOM 1440 C C . PRO B 1 42 ? 17.312 -16.031 -2.268 1 90.81 42 PRO B C 1
ATOM 1442 O O . PRO B 1 42 ? 18.047 -16.125 -3.25 1 90.81 42 PRO B O 1
ATOM 1445 N N . GLY B 1 43 ? 17.766 -15.82 -1.017 1 89.06 43 GLY B N 1
ATOM 1446 C CA . GLY B 1 43 ? 19.172 -15.766 -0.697 1 89.06 43 GLY B CA 1
ATOM 1447 C C . GLY B 1 43 ? 19.797 -14.414 -0.958 1 89.06 43 GLY B C 1
ATOM 1448 O O . GLY B 1 43 ? 20.984 -14.195 -0.674 1 89.06 43 GLY B O 1
ATOM 1449 N N . GLN B 1 44 ? 19.078 -13.453 -1.498 1 90.44 44 GLN B N 1
ATOM 1450 C CA . GLN B 1 44 ? 19.578 -12.125 -1.82 1 90.44 44 GLN B CA 1
ATOM 1451 C C . GLN B 1 44 ? 18.609 -11.039 -1.324 1 90.44 44 GLN B C 1
ATOM 1453 O O . GLN B 1 44 ? 17.969 -10.367 -2.125 1 90.44 44 GLN B O 1
ATOM 1458 N N . PRO B 1 45 ? 18.516 -10.836 -0.061 1 82.88 45 PRO B N 1
ATOM 1459 C CA . PRO B 1 45 ? 17.547 -9.891 0.519 1 82.88 45 PRO B CA 1
ATOM 1460 C C . PRO B 1 45 ? 17.734 -8.469 -0.004 1 82.88 45 PRO B C 1
ATOM 1462 O O . PRO B 1 45 ? 16.781 -7.676 0.008 1 82.88 45 PRO B O 1
ATOM 1465 N N . GLY B 1 46 ? 18.828 -8.078 -0.562 1 82.69 46 GLY B N 1
ATOM 1466 C CA . GLY B 1 46 ? 19.078 -6.734 -1.041 1 82.69 46 GLY B CA 1
ATOM 1467 C C . GLY B 1 46 ? 18.953 -6.598 -2.547 1 82.69 46 GLY B C 1
ATOM 1468 O O . GLY B 1 46 ? 19.266 -5.551 -3.111 1 82.69 46 GLY B O 1
ATOM 1469 N N . SER B 1 47 ? 18.453 -7.574 -3.18 1 88.62 47 SER B N 1
ATOM 1470 C CA . SER B 1 47 ? 18.312 -7.535 -4.633 1 88.62 47 SER B CA 1
ATOM 1471 C C . SER B 1 47 ? 17.312 -6.465 -5.062 1 88.62 47 SER B C 1
ATOM 1473 O O . SER B 1 47 ? 16.281 -6.266 -4.41 1 88.62 47 SER B O 1
ATOM 1475 N N . THR B 1 48 ? 17.609 -5.891 -6.184 1 88.5 48 THR B N 1
ATOM 1476 C CA . THR B 1 48 ? 16.719 -4.875 -6.734 1 88.5 48 THR B CA 1
ATOM 1477 C C . THR B 1 48 ? 15.664 -5.516 -7.629 1 88.5 48 THR B C 1
ATOM 1479 O O . THR B 1 48 ? 14.805 -4.82 -8.172 1 88.5 48 THR B O 1
ATOM 1482 N N . GLU B 1 49 ? 15.75 -6.82 -7.703 1 93.81 49 GLU B N 1
ATOM 1483 C CA . GLU B 1 49 ? 14.766 -7.582 -8.469 1 93.81 49 GLU B CA 1
ATOM 1484 C C . GLU B 1 49 ? 14.195 -8.734 -7.648 1 93.81 49 GLU B C 1
ATOM 1486 O O . GLU B 1 49 ? 14.852 -9.242 -6.734 1 93.81 49 GLU B O 1
ATOM 1491 N N . ALA B 1 50 ? 13.047 -9.094 -8.008 1 95.06 50 ALA B N 1
ATOM 1492 C CA . ALA B 1 50 ? 12.43 -10.281 -7.414 1 95.06 50 ALA B CA 1
ATOM 1493 C C . ALA B 1 50 ? 12.281 -11.391 -8.453 1 95.06 50 ALA B C 1
ATOM 1495 O O . ALA B 1 50 ? 11.711 -11.18 -9.523 1 95.06 50 ALA B O 1
ATOM 1496 N N . THR B 1 51 ? 12.75 -12.531 -8.07 1 96.75 51 THR B N 1
ATOM 1497 C CA . THR B 1 51 ? 12.656 -13.664 -8.984 1 96.75 51 THR B CA 1
ATOM 1498 C C . THR B 1 51 ? 11.57 -14.641 -8.523 1 96.75 51 THR B C 1
ATOM 1500 O O . THR B 1 51 ? 11.195 -15.555 -9.258 1 96.75 51 THR B O 1
ATOM 1503 N N . HIS B 1 52 ? 11.062 -14.414 -7.332 1 94.81 52 HIS B N 1
ATOM 1504 C CA . HIS B 1 52 ? 10.062 -15.312 -6.762 1 94.81 52 HIS B CA 1
ATOM 1505 C C . HIS B 1 52 ? 8.93 -14.523 -6.117 1 94.81 52 HIS B C 1
ATOM 1507 O O . HIS B 1 52 ? 9.117 -13.383 -5.688 1 94.81 52 HIS B O 1
ATOM 1513 N N . ALA B 1 53 ? 7.773 -15.172 -6.098 1 94.5 53 ALA B N 1
ATOM 1514 C CA . ALA B 1 53 ? 6.621 -14.695 -5.336 1 94.5 53 ALA B CA 1
ATOM 1515 C C . ALA B 1 53 ? 6.188 -15.727 -4.297 1 94.5 53 ALA B C 1
ATOM 1517 O O . ALA B 1 53 ? 6.266 -16.938 -4.543 1 94.5 53 ALA B O 1
ATOM 1518 N N . ARG B 1 54 ? 5.777 -15.211 -3.115 1 90.81 54 ARG B N 1
ATOM 1519 C CA . ARG B 1 54 ? 5.293 -16.078 -2.043 1 90.81 54 ARG B CA 1
ATOM 1520 C C . ARG B 1 54 ? 3.955 -15.578 -1.501 1 90.81 54 ARG B C 1
ATOM 1522 O O . ARG B 1 54 ? 3.836 -14.422 -1.098 1 90.81 54 ARG B O 1
ATOM 1529 N N . LEU B 1 55 ? 2.988 -16.422 -1.547 1 91.12 55 LEU B N 1
ATOM 1530 C CA . LEU B 1 55 ? 1.688 -16.141 -0.947 1 91.12 55 LEU B CA 1
ATOM 1531 C C . LEU B 1 55 ? 1.556 -16.812 0.412 1 91.12 55 LEU B C 1
ATOM 1533 O O . LEU B 1 55 ? 1.737 -18.031 0.525 1 91.12 55 LEU B O 1
ATOM 1537 N N . THR B 1 56 ? 1.295 -16 1.418 1 89.12 56 THR B N 1
ATOM 1538 C CA . THR B 1 56 ? 1.07 -16.484 2.775 1 89.12 56 THR B CA 1
ATOM 1539 C C . THR B 1 56 ? -0.321 -16.094 3.266 1 89.12 56 THR B C 1
ATOM 1541 O O . THR B 1 56 ? -0.563 -14.938 3.607 1 89.12 56 THR B O 1
ATOM 1544 N N . PRO B 1 57 ? -1.184 -17.062 3.33 1 85.5 57 PRO B N 1
ATOM 1545 C CA . PRO B 1 57 ? -2.521 -16.734 3.834 1 85.5 57 PRO B CA 1
ATOM 1546 C C . PRO B 1 57 ? -2.521 -16.375 5.316 1 85.5 57 PRO B C 1
ATOM 1548 O O . PRO B 1 57 ? -1.638 -16.797 6.062 1 85.5 57 PRO B O 1
ATOM 1551 N N . ALA B 1 58 ? -3.42 -15.445 5.777 1 80.31 58 ALA B N 1
ATOM 1552 C CA . ALA B 1 58 ? -3.541 -15.07 7.184 1 80.31 58 ALA B CA 1
ATOM 1553 C C . ALA B 1 58 ? -3.963 -16.266 8.031 1 80.31 58 ALA B C 1
ATOM 1555 O O . ALA B 1 58 ? -3.506 -16.422 9.164 1 80.31 58 ALA B O 1
ATOM 1556 N N . GLU B 1 59 ? -5.102 -16.859 7.648 1 70.31 59 GLU B N 1
ATOM 1557 C CA . GLU B 1 59 ? -5.574 -18.047 8.352 1 70.31 59 GLU B CA 1
ATOM 1558 C C . GLU B 1 59 ? -5.336 -19.312 7.523 1 70.31 59 GLU B C 1
ATOM 1560 O O . GLU B 1 59 ? -5.172 -19.234 6.305 1 70.31 59 GLU B O 1
ATOM 1565 N N . ALA B 1 60 ? -5.059 -20.281 8.336 1 56.94 60 ALA B N 1
ATOM 1566 C CA . ALA B 1 60 ? -4.848 -21.578 7.707 1 56.94 60 ALA B CA 1
ATOM 1567 C C . ALA B 1 60 ? -5.906 -21.859 6.645 1 56.94 60 ALA B C 1
ATOM 1569 O O . ALA B 1 60 ? -6.941 -22.469 6.934 1 56.94 60 ALA B O 1
ATOM 1570 N N . CYS B 1 61 ? -6.164 -20.859 5.922 1 56.06 61 CYS B N 1
ATOM 1571 C CA . CYS B 1 61 ? -7.078 -21.188 4.832 1 56.06 61 CYS B CA 1
ATOM 1572 C C . CYS B 1 61 ? -6.406 -22.109 3.82 1 56.06 61 CYS B C 1
ATOM 1574 O O . CYS B 1 61 ? -5.195 -22.016 3.594 1 56.06 61 CYS B O 1
ATOM 1576 N N . ARG B 1 62 ? -7.098 -23.25 3.717 1 55.66 62 ARG B N 1
ATOM 1577 C CA . ARG B 1 62 ? -6.672 -24.219 2.721 1 55.66 62 ARG B CA 1
ATOM 1578 C C . ARG B 1 62 ? -6.539 -23.578 1.344 1 55.66 62 ARG B C 1
ATOM 1580 O O . ARG B 1 62 ? -7.469 -22.922 0.871 1 55.66 62 ARG B O 1
ATOM 1587 N N . LEU B 1 63 ? -5.355 -23.203 1.06 1 65.12 63 LEU B N 1
ATOM 1588 C CA . LEU B 1 63 ? -5.09 -22.797 -0.312 1 65.12 63 LEU B CA 1
ATOM 1589 C C . LEU B 1 63 ? -5.391 -23.922 -1.292 1 65.12 63 LEU B C 1
ATOM 1591 O O . LEU B 1 63 ? -4.586 -24.203 -2.182 1 65.12 63 LEU B O 1
ATOM 1595 N N . ALA B 1 64 ? -6.469 -24.734 -0.948 1 62.84 64 ALA B N 1
ATOM 1596 C CA . ALA B 1 64 ? -6.781 -25.906 -1.763 1 62.84 64 ALA B CA 1
ATOM 1597 C C . ALA B 1 64 ? -6.93 -25.516 -3.234 1 62.84 64 ALA B C 1
ATOM 1599 O O . ALA B 1 64 ? -6.617 -26.312 -4.121 1 62.84 64 ALA B O 1
ATOM 1600 N N . ASP B 1 65 ? -7.16 -24.281 -3.504 1 75.06 65 ASP B N 1
ATOM 1601 C CA . ASP B 1 65 ? -7.383 -23.922 -4.902 1 75.06 65 ASP B CA 1
ATOM 1602 C C . ASP B 1 65 ? -6.504 -22.75 -5.324 1 75.06 65 ASP B C 1
ATOM 1604 O O . ASP B 1 65 ? -6.98 -21.812 -5.961 1 75.06 65 ASP B O 1
ATOM 1608 N N . VAL B 1 66 ? -5.246 -22.953 -4.973 1 79.25 66 VAL B N 1
ATOM 1609 C CA . VAL B 1 66 ? -4.312 -21.875 -5.281 1 79.25 66 VAL B CA 1
ATOM 1610 C C . VAL B 1 66 ? -4.105 -21.781 -6.789 1 79.25 66 VAL B C 1
ATOM 1612 O O . VAL B 1 66 ? -3.846 -20.703 -7.324 1 79.25 66 VAL B O 1
ATOM 1615 N N . ASP B 1 67 ? -4.281 -22.938 -7.422 1 80.62 67 ASP B N 1
ATOM 1616 C CA . ASP B 1 67 ? -4.07 -22.969 -8.867 1 80.62 67 ASP B CA 1
ATOM 1617 C C . ASP B 1 67 ? -5.188 -22.234 -9.602 1 80.62 67 ASP B C 1
ATOM 1619 O O . ASP B 1 67 ? -5.078 -21.953 -10.797 1 80.62 67 ASP B O 1
ATOM 1623 N N . LYS B 1 68 ? -6.184 -21.953 -8.875 1 84 68 LYS B N 1
ATOM 1624 C CA . LYS B 1 68 ? -7.277 -21.188 -9.477 1 84 68 LYS B CA 1
ATOM 1625 C C . LYS B 1 68 ? -7.07 -19.688 -9.297 1 84 68 LYS B C 1
ATOM 1627 O O . LYS B 1 68 ? -7.844 -18.891 -9.82 1 84 68 LYS B O 1
ATOM 1632 N N . LEU B 1 69 ? -5.984 -19.391 -8.641 1 88.12 69 LEU B N 1
ATOM 1633 C CA . LEU B 1 69 ? -5.766 -17.984 -8.32 1 88.12 69 LEU B CA 1
ATOM 1634 C C . LEU B 1 69 ? -4.93 -17.312 -9.398 1 88.12 69 LEU B C 1
ATOM 1636 O O . LEU B 1 69 ? -3.988 -17.906 -9.93 1 88.12 69 LEU B O 1
ATOM 1640 N N . ARG B 1 70 ? -5.301 -16.062 -9.672 1 92.31 70 ARG B N 1
ATOM 1641 C CA . ARG B 1 70 ? -4.57 -15.18 -10.578 1 92.31 70 ARG B CA 1
ATOM 1642 C C . ARG B 1 70 ? -4.16 -13.891 -9.875 1 92.31 70 ARG B C 1
ATOM 1644 O O . ARG B 1 70 ? -4.973 -13.273 -9.18 1 92.31 70 ARG B O 1
ATOM 1651 N N . VAL B 1 71 ? -2.93 -13.57 -10.102 1 95.19 71 VAL B N 1
ATOM 1652 C CA . VAL B 1 71 ? -2.408 -12.328 -9.539 1 95.19 71 VAL B CA 1
ATOM 1653 C C . VAL B 1 71 ? -2.227 -11.297 -10.648 1 95.19 71 VAL B C 1
ATOM 1655 O O . VAL B 1 71 ? -1.634 -11.594 -11.688 1 95.19 71 VAL B O 1
ATOM 1658 N N . VAL B 1 72 ? -2.74 -10.102 -10.43 1 96.5 72 VAL B N 1
ATOM 1659 C CA . VAL B 1 72 ? -2.508 -8.977 -11.336 1 96.5 72 VAL B CA 1
ATOM 1660 C C . VAL B 1 72 ? -1.834 -7.836 -10.578 1 96.5 72 VAL B C 1
ATOM 1662 O O . VAL B 1 72 ? -2.32 -7.402 -9.531 1 96.5 72 VAL B O 1
ATOM 1665 N N . ILE B 1 73 ? -0.669 -7.445 -11.039 1 95.81 73 ILE B N 1
ATOM 1666 C CA . ILE B 1 73 ? -0.061 -6.184 -10.633 1 95.81 73 ILE B CA 1
ATOM 1667 C C . ILE B 1 73 ? -0.498 -5.066 -11.578 1 95.81 73 ILE B C 1
ATOM 1669 O O . ILE B 1 73 ? -0.305 -5.164 -12.789 1 95.81 73 ILE B O 1
ATOM 1673 N N . HIS B 1 74 ? -0.994 -4.043 -11.055 1 94.25 74 HIS B N 1
ATOM 1674 C CA . HIS B 1 74 ? -1.597 -3.006 -11.891 1 94.25 74 HIS B CA 1
ATOM 1675 C C . HIS B 1 74 ? -0.609 -1.877 -12.156 1 94.25 74 HIS B C 1
ATOM 1677 O O . HIS B 1 74 ? 0.436 -1.79 -11.516 1 94.25 74 HIS B O 1
ATOM 1683 N N . SER B 1 75 ? -1.006 -1.069 -13.133 1 91.75 75 SER B N 1
ATOM 1684 C CA . SER B 1 75 ? -0.143 0.039 -13.531 1 91.75 75 SER B CA 1
ATOM 1685 C C . SER B 1 75 ? -0.156 1.152 -12.484 1 91.75 75 SER B C 1
ATOM 1687 O O . SER B 1 75 ? 0.84 1.856 -12.312 1 91.75 75 SER B O 1
ATOM 1689 N N . SER B 1 76 ? -1.291 1.287 -11.82 1 88.69 76 SER B N 1
ATOM 1690 C CA . SER B 1 76 ? -1.407 2.314 -10.789 1 88.69 76 SER B CA 1
ATOM 1691 C C . SER B 1 76 ? -1.608 1.695 -9.406 1 88.69 76 SER B C 1
ATOM 1693 O O . SER B 1 76 ? -1.943 0.514 -9.297 1 88.69 76 SER B O 1
ATOM 1695 N N . GLY B 1 77 ? -1.331 2.506 -8.414 1 92.62 77 GLY B N 1
ATOM 1696 C CA . GLY B 1 77 ? -1.56 2.09 -7.035 1 92.62 77 GLY B CA 1
ATOM 1697 C C . GLY B 1 77 ? -2.705 2.83 -6.371 1 92.62 77 GLY B C 1
ATOM 1698 O O . GLY B 1 77 ? -2.719 2.998 -5.152 1 92.62 77 GLY B O 1
ATOM 1699 N N . ASP B 1 78 ? -3.709 3.291 -7.152 1 88.62 78 ASP B N 1
ATOM 1700 C CA . ASP B 1 78 ? -4.848 4.043 -6.637 1 88.62 78 ASP B CA 1
ATOM 1701 C C . ASP B 1 78 ? -5.98 3.109 -6.215 1 88.62 78 ASP B C 1
ATOM 1703 O O . ASP B 1 78 ? -6.801 2.707 -7.043 1 88.62 78 ASP B O 1
ATOM 1707 N N . MET B 1 79 ? -6.113 2.826 -4.941 1 90.44 79 MET B N 1
ATOM 1708 C CA . MET B 1 79 ? -7.062 1.857 -4.402 1 90.44 79 MET B CA 1
ATOM 1709 C C . MET B 1 79 ? -8.477 2.426 -4.402 1 90.44 79 MET B C 1
ATOM 1711 O O . MET B 1 79 ? -9.438 1.716 -4.086 1 90.44 79 MET B O 1
ATOM 1715 N N . THR B 1 80 ? -8.562 3.666 -4.676 1 85.44 80 THR B N 1
ATOM 1716 C CA . THR B 1 80 ? -9.898 4.262 -4.707 1 85.44 80 THR B CA 1
ATOM 1717 C C . THR B 1 80 ? -10.578 3.99 -6.043 1 85.44 80 THR B C 1
ATOM 1719 O O . THR B 1 80 ? -11.789 4.184 -6.18 1 85.44 80 THR B O 1
ATOM 1722 N N . LYS B 1 81 ? -9.875 3.498 -6.984 1 88.5 81 LYS B N 1
ATOM 1723 C CA . LYS B 1 81 ? -10.398 3.092 -8.289 1 88.5 81 LYS B CA 1
ATOM 1724 C C . LYS B 1 81 ? -10.664 1.59 -8.328 1 88.5 81 LYS B C 1
ATOM 1726 O O . LYS B 1 81 ? -10.188 0.846 -7.465 1 88.5 81 LYS B O 1
ATOM 1731 N N . SER B 1 82 ? -11.484 1.188 -9.312 1 89.06 82 SER B N 1
ATOM 1732 C CA . SER B 1 82 ? -11.617 -0.248 -9.531 1 89.06 82 SER B CA 1
ATOM 1733 C C . SER B 1 82 ? -10.312 -0.86 -10.031 1 89.06 82 SER B C 1
ATOM 1735 O O . SER B 1 82 ? -9.492 -0.17 -10.633 1 89.06 82 SER B O 1
ATOM 1737 N N . ALA B 1 83 ? -10.133 -2.139 -9.711 1 90.94 83 ALA B N 1
ATOM 1738 C CA . ALA B 1 83 ? -8.945 -2.834 -10.203 1 90.94 83 ALA B CA 1
ATOM 1739 C C . ALA B 1 83 ? -8.82 -2.711 -11.719 1 90.94 83 ALA B C 1
ATOM 1741 O O . ALA B 1 83 ? -7.723 -2.535 -12.242 1 90.94 83 ALA B O 1
ATOM 1742 N N . HIS B 1 84 ? -9.883 -2.791 -12.391 1 89.62 84 HIS B N 1
ATOM 1743 C CA . HIS B 1 84 ? -9.906 -2.662 -13.844 1 89.62 84 HIS B CA 1
ATOM 1744 C C . HIS B 1 84 ? -9.391 -1.295 -14.281 1 89.62 84 HIS B C 1
ATOM 1746 O O . HIS B 1 84 ? -8.656 -1.19 -15.266 1 89.62 84 HIS B O 1
ATOM 1752 N N . ASP B 1 85 ? -9.695 -0.287 -13.625 1 89.81 85 ASP B N 1
ATOM 1753 C CA . ASP B 1 85 ? -9.312 1.078 -13.969 1 89.81 85 ASP B CA 1
ATOM 1754 C C . ASP B 1 85 ? -7.848 1.339 -13.625 1 89.81 85 ASP B C 1
ATOM 1756 O O . ASP B 1 85 ? -7.289 2.371 -14 1 89.81 85 ASP B O 1
ATOM 1760 N N . CYS B 1 86 ? -7.25 0.425 -12.898 1 91.06 86 CYS B N 1
ATOM 1761 C CA . CYS B 1 86 ? -5.863 0.621 -12.484 1 91.06 86 CYS B CA 1
ATOM 1762 C C . CYS B 1 86 ? -4.902 0.058 -13.531 1 91.06 86 CYS B C 1
ATOM 1764 O O . CYS B 1 86 ? -3.688 0.221 -13.414 1 91.06 86 CYS B O 1
ATOM 1766 N N . GLY B 1 87 ? -5.391 -0.609 -14.562 1 91.12 87 GLY B N 1
ATOM 1767 C CA . GLY B 1 87 ? -4.582 -1.065 -15.68 1 91.12 87 GLY B CA 1
ATOM 1768 C C . GLY B 1 87 ? -3.824 -2.346 -15.383 1 91.12 87 GLY B C 1
ATOM 1769 O O . GLY B 1 87 ? -3.826 -2.828 -14.25 1 91.12 87 GLY B O 1
ATOM 1770 N N . LEU B 1 88 ? -3.258 -2.92 -16.391 1 94 88 LEU B N 1
ATOM 1771 C CA . LEU B 1 88 ? -2.475 -4.145 -16.297 1 94 88 LEU B CA 1
ATOM 1772 C C . LEU B 1 88 ? -0.988 -3.855 -16.453 1 94 88 LEU B C 1
ATOM 1774 O O . LEU B 1 88 ? -0.573 -3.289 -17.469 1 94 88 LEU B O 1
ATOM 1778 N N . PHE B 1 89 ? -0.169 -4.246 -15.57 1 93.44 89 PHE B N 1
ATOM 1779 C CA . PHE B 1 89 ? 1.283 -4.145 -15.648 1 93.44 89 PHE B CA 1
ATOM 1780 C C . PHE B 1 89 ? 1.913 -5.523 -15.828 1 93.44 89 PHE B C 1
ATOM 1782 O O . PHE B 1 89 ? 2.643 -5.75 -16.797 1 93.44 89 PHE B O 1
ATOM 1789 N N . ARG B 1 90 ? 1.587 -6.41 -14.875 1 95.81 90 ARG B N 1
ATOM 1790 C CA . ARG B 1 90 ? 2.031 -7.797 -14.914 1 95.81 90 ARG B CA 1
ATOM 1791 C C . ARG B 1 90 ? 0.95 -8.734 -14.383 1 95.81 90 ARG B C 1
ATOM 1793 O O . ARG B 1 90 ? 0.081 -8.32 -13.617 1 95.81 90 ARG B O 1
ATOM 1800 N N . GLN B 1 91 ? 1.013 -9.938 -14.859 1 95.38 91 GLN B N 1
ATOM 1801 C CA . GLN B 1 91 ? 0.095 -10.938 -14.32 1 95.38 91 GLN B CA 1
ATOM 1802 C C . GLN B 1 91 ? 0.724 -12.328 -14.336 1 95.38 91 GLN B C 1
ATOM 1804 O O . GLN B 1 91 ? 1.575 -12.625 -15.172 1 95.38 91 GLN B O 1
ATOM 1809 N N . PHE B 1 92 ? 0.331 -13.164 -13.352 1 93.19 92 PHE B N 1
ATOM 1810 C CA . PHE B 1 92 ? 0.753 -14.555 -13.32 1 93.19 92 PHE B CA 1
ATOM 1811 C C . PHE B 1 92 ? -0.256 -15.414 -12.562 1 93.19 92 PHE B C 1
ATOM 1813 O O . PHE B 1 92 ? -1.104 -14.883 -11.844 1 93.19 92 PHE B O 1
ATOM 1820 N N . VAL B 1 93 ? -0.209 -16.703 -12.766 1 89.81 93 VAL B N 1
ATOM 1821 C CA . VAL B 1 93 ? -1.05 -17.688 -12.086 1 89.81 93 VAL B CA 1
ATOM 1822 C C . VAL B 1 93 ? -0.194 -18.547 -11.156 1 89.81 93 VAL B C 1
ATOM 1824 O O . VAL B 1 93 ? 0.982 -18.781 -11.438 1 89.81 93 VAL B O 1
ATOM 1827 N N . PHE B 1 94 ? -0.841 -18.844 -10.094 1 85 94 PHE B N 1
ATOM 1828 C CA . PHE B 1 94 ? -0.152 -19.766 -9.188 1 85 94 PHE B CA 1
ATOM 1829 C C . PHE B 1 94 ? -0.103 -21.172 -9.773 1 85 94 PHE B C 1
ATOM 1831 O O . PHE B 1 94 ? -1.098 -21.656 -10.312 1 85 94 PHE B O 1
ATOM 1838 N N . PRO B 1 95 ? 1.076 -21.719 -9.758 1 80.62 95 PRO B N 1
ATOM 1839 C CA . PRO B 1 95 ? 1.153 -23.109 -10.227 1 80.62 95 PRO B CA 1
ATOM 1840 C C . PRO B 1 95 ? 0.395 -24.078 -9.328 1 80.62 95 PRO B C 1
ATOM 1842 O O . PRO B 1 95 ? 0.152 -23.781 -8.156 1 80.62 95 PRO B O 1
ATOM 1845 N N . ALA B 1 96 ? -0.087 -25.094 -10.023 1 71.69 96 ALA B N 1
ATOM 1846 C CA . ALA B 1 96 ? -0.675 -26.172 -9.234 1 71.69 96 ALA B CA 1
ATOM 1847 C C . ALA B 1 96 ? 0.325 -26.719 -8.219 1 71.69 96 ALA B C 1
ATOM 1849 O O . ALA B 1 96 ? 1.458 -27.047 -8.57 1 71.69 96 ALA B O 1
ATOM 1850 N N . ALA B 1 97 ? 0.441 -25.984 -7.188 1 60.62 97 ALA B N 1
ATOM 1851 C CA . ALA B 1 97 ? 1.398 -26.516 -6.223 1 60.62 97 ALA B CA 1
ATOM 1852 C C . ALA B 1 97 ? 0.698 -26.938 -4.93 1 60.62 97 ALA B C 1
ATOM 1854 O O . ALA B 1 97 ? -0.369 -26.422 -4.598 1 60.62 97 ALA B O 1
ATOM 1855 N N . ARG B 1 98 ? 1.159 -28.156 -4.434 1 56.47 98 ARG B N 1
ATOM 1856 C CA . ARG B 1 98 ? 0.712 -28.609 -3.125 1 56.47 98 ARG B CA 1
ATOM 1857 C C . ARG B 1 98 ? 1.12 -27.641 -2.029 1 56.47 98 ARG B C 1
ATOM 1859 O O . ARG B 1 98 ? 2.256 -27.156 -2.008 1 56.47 98 ARG B O 1
ATOM 1866 N N . LEU B 1 99 ? 0.153 -26.969 -1.426 1 58.06 99 LEU B N 1
ATOM 1867 C CA . LEU B 1 99 ? 0.426 -26.234 -0.202 1 58.06 99 LEU B CA 1
ATOM 1868 C C . LEU B 1 99 ? 1.179 -27.094 0.804 1 58.06 99 LEU B C 1
ATOM 1870 O O . LEU B 1 99 ? 0.684 -28.141 1.219 1 58.06 99 LEU B O 1
ATOM 1874 N N . SER B 1 100 ? 2.438 -27.344 0.609 1 57.09 100 SER B N 1
ATOM 1875 C CA . SER B 1 100 ? 3.018 -28.172 1.666 1 57.09 100 SER B CA 1
ATOM 1876 C C . SER B 1 100 ? 3.174 -27.391 2.961 1 57.09 100 SER B C 1
ATOM 1878 O O . SER B 1 100 ? 3.07 -27.953 4.055 1 57.09 100 SER B O 1
ATOM 1880 N N . ASN B 1 101 ? 3.365 -26.141 2.861 1 67.31 101 ASN B N 1
ATOM 1881 C CA . ASN B 1 101 ? 3.65 -25.297 4.016 1 67.31 101 ASN B CA 1
ATOM 1882 C C . ASN B 1 101 ? 2.648 -24.156 4.137 1 67.31 101 ASN B C 1
ATOM 1884 O O . ASN B 1 101 ? 1.686 -24.078 3.369 1 67.31 101 ASN B O 1
ATOM 1888 N N . ASN B 1 102 ? 2.432 -23.562 5.184 1 77.31 102 ASN B N 1
ATOM 1889 C CA . ASN B 1 102 ? 1.535 -22.453 5.492 1 77.31 102 ASN B CA 1
ATOM 1890 C C . ASN B 1 102 ? 1.702 -21.312 4.508 1 77.31 102 ASN B C 1
ATOM 1892 O O . ASN B 1 102 ? 1.289 -20.172 4.785 1 77.31 102 ASN B O 1
ATOM 1896 N N . TYR B 1 103 ? 2.434 -21.688 3.361 1 84.75 103 TYR B N 1
ATOM 1897 C CA . TYR B 1 103 ? 2.584 -20.719 2.283 1 84.75 103 TYR B CA 1
ATOM 1898 C C . TYR B 1 103 ? 2.834 -21.422 0.952 1 84.75 103 TYR B C 1
ATOM 1900 O O . TYR B 1 103 ? 3.123 -22.609 0.917 1 84.75 103 TYR B O 1
ATOM 1908 N N . VAL B 1 104 ? 2.678 -20.703 -0.207 1 87 104 VAL B N 1
ATOM 1909 C CA . VAL B 1 104 ? 3.039 -21.156 -1.547 1 87 104 VAL B CA 1
ATOM 1910 C C . VAL B 1 104 ? 4.074 -20.203 -2.148 1 87 104 VAL B C 1
ATOM 1912 O O . VAL B 1 104 ? 3.895 -18.984 -2.137 1 87 104 VAL B O 1
ATOM 1915 N N . GLU B 1 105 ? 5.18 -20.781 -2.586 1 90.06 105 GLU B N 1
ATOM 1916 C CA . GLU B 1 105 ? 6.23 -20 -3.24 1 90.06 105 GLU B CA 1
ATOM 1917 C C . GLU B 1 105 ? 6.547 -20.562 -4.625 1 90.06 105 GLU B C 1
ATOM 1919 O O . GLU B 1 105 ? 6.613 -21.781 -4.809 1 90.06 105 GLU B O 1
ATOM 1924 N N . PHE B 1 106 ? 6.789 -19.719 -5.605 1 89.88 106 PHE B N 1
ATOM 1925 C CA . PHE B 1 106 ? 7.051 -20.156 -6.969 1 89.88 106 PHE B CA 1
ATOM 1926 C C . PHE B 1 106 ? 7.902 -19.141 -7.719 1 89.88 106 PHE B C 1
ATOM 1928 O O . PHE B 1 106 ? 7.867 -17.938 -7.41 1 89.88 106 PHE B O 1
ATOM 1935 N N . PRO B 1 107 ? 8.641 -19.656 -8.664 1 93.5 107 PRO B N 1
ATOM 1936 C CA . PRO B 1 107 ? 9.406 -18.734 -9.5 1 93.5 107 PRO B CA 1
ATOM 1937 C C . PRO B 1 107 ? 8.523 -17.953 -10.477 1 93.5 107 PRO B C 1
ATOM 1939 O O . PRO B 1 107 ? 7.551 -18.5 -11.008 1 93.5 107 PRO B O 1
ATOM 1942 N N . LEU B 1 108 ? 8.93 -16.703 -10.617 1 95.62 108 LEU B N 1
ATOM 1943 C CA . LEU B 1 108 ? 8.266 -15.875 -11.625 1 95.62 108 LEU B CA 1
ATOM 1944 C C . LEU B 1 108 ? 8.812 -16.172 -13.016 1 95.62 108 LEU B C 1
ATOM 1946 O O . LEU B 1 108 ? 9.977 -16.562 -13.156 1 95.62 108 LEU B O 1
ATOM 1950 N N . SER B 1 109 ? 7.871 -16.031 -14.055 1 94 109 SER B N 1
ATOM 1951 C CA . SER B 1 109 ? 8.32 -16.234 -15.43 1 94 109 SER B CA 1
ATOM 1952 C C . SER B 1 109 ? 9.438 -15.273 -15.805 1 94 109 SER B C 1
ATOM 1954 O O . SER B 1 109 ? 10.312 -15.602 -16.609 1 94 109 SER B O 1
ATOM 1956 N N . SER B 1 110 ? 9.391 -14.055 -15.336 1 94.94 110 SER B N 1
ATOM 1957 C CA . SER B 1 110 ? 10.43 -13.031 -15.469 1 94.94 110 SER B CA 1
ATOM 1958 C C . SER B 1 110 ? 10.57 -12.227 -14.18 1 94.94 110 SER B C 1
ATOM 1960 O O . SER B 1 110 ? 9.586 -11.984 -13.484 1 94.94 110 SER B O 1
ATOM 1962 N N . PRO B 1 111 ? 11.805 -11.812 -13.922 1 95.75 111 PRO B N 1
ATOM 1963 C CA . PRO B 1 111 ? 11.992 -11.016 -12.703 1 95.75 111 PRO B CA 1
ATOM 1964 C C . PRO B 1 111 ? 11.195 -9.719 -12.727 1 95.75 111 PRO B C 1
ATOM 1966 O O . PRO B 1 111 ? 10.906 -9.18 -13.797 1 95.75 111 PRO B O 1
ATOM 1969 N N . LEU B 1 112 ? 10.828 -9.312 -11.547 1 95.56 112 LEU B N 1
ATOM 1970 C CA . LEU B 1 112 ? 10.18 -8.016 -11.352 1 95.56 112 LEU B CA 1
ATOM 1971 C C . LEU B 1 112 ? 11.141 -7.016 -10.719 1 95.56 112 LEU B C 1
ATOM 1973 O O . LEU B 1 112 ? 11.867 -7.352 -9.781 1 95.56 112 LEU B O 1
ATOM 1977 N N . SER B 1 113 ? 11.141 -5.84 -11.273 1 92.94 113 SER B N 1
ATOM 1978 C CA . SER B 1 113 ? 11.969 -4.789 -10.688 1 92.94 113 SER B CA 1
ATOM 1979 C C . SER B 1 113 ? 11.375 -4.273 -9.383 1 92.94 113 SER B C 1
ATOM 1981 O O . SER B 1 113 ? 10.172 -4.023 -9.305 1 92.94 113 SER B O 1
ATOM 1983 N N . LEU B 1 114 ? 12.219 -4.18 -8.398 1 89.12 114 LEU B N 1
ATOM 1984 C CA . LEU B 1 114 ? 11.805 -3.639 -7.105 1 89.12 114 LEU B CA 1
ATOM 1985 C C . LEU B 1 114 ? 12.086 -2.141 -7.027 1 89.12 114 LEU B C 1
ATOM 1987 O O . LEU B 1 114 ? 12.773 -1.68 -6.117 1 89.12 114 LEU B O 1
ATOM 1991 N N . GLU B 1 115 ? 11.734 -1.506 -8.086 1 76.88 115 GLU B N 1
ATOM 1992 C CA . GLU B 1 115 ? 11.828 -0.051 -8.172 1 76.88 115 GLU B CA 1
ATOM 1993 C C . GLU B 1 115 ? 10.445 0.595 -8.172 1 76.88 115 GLU B C 1
ATOM 1995 O O . GLU B 1 115 ? 9.43 -0.098 -8.273 1 76.88 115 GLU B O 1
ATOM 2000 N N . VAL B 1 116 ? 10.453 1.849 -7.809 1 66 116 VAL B N 1
ATOM 2001 C CA . VAL B 1 116 ? 9.234 2.633 -7.965 1 66 116 VAL B CA 1
ATOM 2002 C C . VAL B 1 116 ? 9.148 3.188 -9.383 1 66 116 VAL B C 1
ATOM 2004 O O . VAL B 1 116 ? 10.156 3.609 -9.953 1 66 116 VAL B O 1
ATOM 2007 N N . GLY B 1 117 ? 7.895 3.416 -9.844 1 61.69 117 GLY B N 1
ATOM 2008 C CA . GLY B 1 117 ? 7.699 3.977 -11.172 1 61.69 117 GLY B CA 1
ATOM 2009 C C . GLY B 1 117 ? 8.133 3.039 -12.281 1 61.69 117 GLY B C 1
ATOM 2010 O O . GLY B 1 117 ? 8.117 1.817 -12.109 1 61.69 117 GLY B O 1
ATOM 2011 N N . ASN B 1 118 ? 8.547 3.697 -13.477 1 63.97 118 ASN B N 1
ATOM 20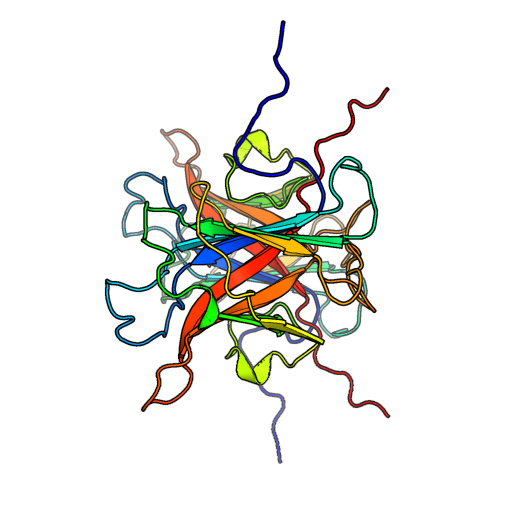12 C CA . ASN B 1 118 ? 8.812 3.158 -14.812 1 63.97 118 ASN B CA 1
ATOM 2013 C C . ASN B 1 118 ? 9.328 1.725 -14.742 1 63.97 118 ASN B C 1
ATOM 2015 O O . ASN B 1 118 ? 10.461 1.49 -14.312 1 63.97 118 ASN B O 1
ATOM 2019 N N . GLY B 1 119 ? 8.945 0.651 -14.609 1 78.69 119 GLY B N 1
ATOM 2020 C CA . GLY B 1 119 ? 9.219 -0.767 -14.789 1 78.69 119 GLY B CA 1
ATOM 2021 C C . GLY B 1 119 ? 9.188 -1.553 -13.492 1 78.69 119 GLY B C 1
ATOM 2022 O O . GLY B 1 119 ? 9.375 -2.771 -13.5 1 78.69 119 GLY B O 1
ATOM 2023 N N . GLY B 1 120 ? 8.945 -0.815 -12.32 1 90.06 120 GLY B N 1
ATOM 2024 C CA . GLY B 1 120 ? 8.969 -1.543 -11.062 1 90.06 120 GLY B CA 1
ATOM 2025 C C . GLY B 1 120 ? 7.59 -1.764 -10.477 1 90.06 120 GLY B C 1
ATOM 2026 O O . GLY B 1 120 ? 6.609 -1.197 -10.953 1 90.06 120 GLY B O 1
ATOM 2027 N N . ILE B 1 121 ? 7.555 -2.529 -9.359 1 94.12 121 ILE B N 1
ATOM 2028 C CA . ILE B 1 121 ? 6.234 -2.932 -8.883 1 94.12 121 ILE B CA 1
ATOM 2029 C C . ILE B 1 121 ? 5.887 -2.166 -7.609 1 94.12 121 ILE B C 1
ATOM 2031 O O . ILE B 1 121 ? 4.734 -2.172 -7.168 1 94.12 121 ILE B O 1
ATOM 2035 N N . ILE B 1 122 ? 6.883 -1.537 -6.941 1 92.5 122 ILE B N 1
ATOM 2036 C CA . ILE B 1 122 ? 6.613 -0.866 -5.676 1 92.5 122 ILE B CA 1
ATOM 2037 C C . ILE B 1 122 ? 5.621 0.271 -5.895 1 92.5 122 ILE B C 1
ATOM 2039 O O . ILE B 1 122 ? 5.781 1.077 -6.812 1 92.5 122 ILE B O 1
ATOM 2043 N N . GLY B 1 123 ? 4.582 0.327 -5.031 1 93.31 123 GLY B N 1
ATOM 2044 C CA . GLY B 1 123 ? 3.574 1.371 -5.102 1 93.31 123 GLY B CA 1
ATOM 2045 C C . GLY B 1 123 ? 2.395 1.004 -5.98 1 93.31 123 GLY B C 1
ATOM 2046 O O . GLY B 1 123 ? 1.409 1.741 -6.047 1 93.31 123 GLY B O 1
ATOM 2047 N N . ARG B 1 124 ? 2.516 -0.093 -6.652 1 93.44 124 ARG B N 1
ATOM 2048 C CA . ARG B 1 124 ? 1.432 -0.543 -7.523 1 93.44 124 ARG B CA 1
ATOM 2049 C C . ARG B 1 124 ? 0.427 -1.389 -6.75 1 93.44 124 ARG B C 1
ATOM 2051 O O . ARG B 1 124 ? 0.785 -2.053 -5.773 1 93.44 124 ARG B O 1
ATOM 2058 N N . A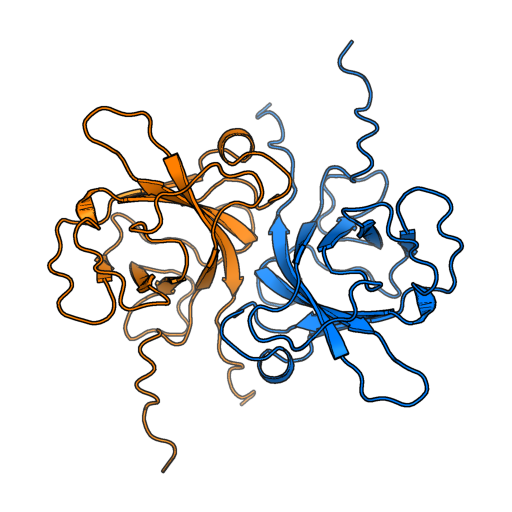RG B 1 125 ? -0.73 -1.361 -7.148 1 94.44 125 ARG B N 1
ATOM 2059 C CA . ARG B 1 125 ? -1.797 -2.215 -6.637 1 94.44 125 ARG B CA 1
ATOM 2060 C C . ARG B 1 125 ? -1.633 -3.65 -7.129 1 94.44 125 ARG B C 1
ATOM 2062 O O . ARG B 1 125 ? -1.252 -3.879 -8.281 1 94.44 125 ARG B O 1
ATOM 2069 N N . VAL B 1 126 ? -1.926 -4.574 -6.262 1 96.88 126 VAL B N 1
ATOM 2070 C CA . VAL B 1 126 ? -2.01 -5.98 -6.641 1 96.88 126 VAL B CA 1
ATOM 2071 C C . VAL B 1 126 ? -3.4 -6.52 -6.316 1 96.88 126 VAL B C 1
ATOM 2073 O O . VAL B 1 126 ? -3.969 -6.203 -5.27 1 96.88 126 VAL B O 1
ATOM 2076 N N . SER B 1 127 ? -3.902 -7.277 -7.184 1 95.44 127 SER B N 1
ATOM 2077 C CA . SER B 1 127 ? -5.168 -7.969 -6.969 1 95.44 127 SER B CA 1
ATOM 2078 C C . SER B 1 127 ? -5.012 -9.477 -7.141 1 95.44 127 SER B C 1
ATOM 2080 O O . SER B 1 127 ? -4.281 -9.93 -8.016 1 95.44 127 SER B O 1
ATOM 2082 N N . VAL B 1 128 ? -5.68 -10.18 -6.309 1 93.31 128 VAL B N 1
ATOM 2083 C CA . VAL B 1 128 ? -5.805 -11.625 -6.426 1 93.31 128 VAL B CA 1
ATOM 2084 C C . VAL B 1 128 ? -7.242 -12 -6.777 1 93.31 128 VAL B C 1
ATOM 2086 O O . VAL B 1 128 ? -8.18 -11.586 -6.086 1 93.31 128 VAL B O 1
ATOM 2089 N N . SER B 1 129 ? -7.367 -12.727 -7.812 1 92 129 SER B N 1
ATOM 2090 C CA . SER B 1 129 ? -8.695 -13.156 -8.242 1 92 129 SER B CA 1
ATOM 2091 C C . SER B 1 129 ? -8.789 -14.68 -8.281 1 92 129 SER B C 1
ATOM 2093 O O . SER B 1 129 ? -7.773 -15.375 -8.352 1 92 129 SER B O 1
ATOM 2095 N N . SER B 1 130 ? -9.977 -15.133 -8.07 1 87.19 130 SER B N 1
ATOM 2096 C CA . SER B 1 130 ? -10.266 -16.562 -8.203 1 87.19 130 SER B CA 1
ATOM 2097 C C . SER B 1 130 ? -11.156 -16.828 -9.414 1 87.19 130 SER B C 1
ATOM 2099 O O . SER B 1 130 ? -12.125 -16.109 -9.648 1 87.19 130 SER B O 1
ATOM 2101 N N . ARG B 1 131 ? -10.727 -17.75 -10.172 1 80.12 131 ARG B N 1
ATOM 2102 C CA . ARG B 1 131 ? -11.531 -18.203 -11.305 1 80.12 131 ARG B CA 1
ATOM 2103 C C . ARG B 1 131 ? -12.438 -19.359 -10.914 1 80.12 131 ARG B C 1
ATOM 2105 O O . ARG B 1 131 ? -12 -20.297 -10.242 1 80.12 131 ARG B O 1
ATOM 2112 N N . SER B 1 132 ? -13.711 -19.031 -10.812 1 70.12 132 SER B N 1
ATOM 2113 C CA . SER B 1 132 ? -14.602 -20.172 -10.641 1 70.12 132 SER B CA 1
ATOM 2114 C C . SER B 1 132 ? -14.953 -20.812 -11.977 1 70.12 132 SER B C 1
ATOM 2116 O O . SER B 1 132 ? -14.891 -20.156 -13.023 1 70.12 132 SER B O 1
ATOM 2118 N N . GLU B 1 133 ? -15.086 -22.156 -12.016 1 65.69 133 GLU B N 1
ATOM 2119 C CA . GLU B 1 133 ? -15.414 -22.922 -13.211 1 65.69 133 GLU B CA 1
ATOM 2120 C C . GLU B 1 133 ? -16.609 -22.312 -13.945 1 65.69 133 GLU B C 1
ATOM 2122 O O . GLU B 1 133 ? -16.656 -22.328 -15.18 1 65.69 133 GLU B O 1
ATOM 2127 N N . SER B 1 134 ? -17.562 -21.844 -13.305 1 66.56 134 SER B N 1
ATOM 2128 C CA . SER B 1 134 ? -18.781 -21.469 -13.992 1 66.56 134 SER B CA 1
ATOM 2129 C C . SER B 1 134 ? -19.062 -19.969 -13.859 1 66.56 134 SER B C 1
ATOM 2131 O O . SER B 1 134 ? -20.062 -19.469 -14.367 1 66.56 134 SER B O 1
ATOM 2133 N N . GLY B 1 135 ? -18.125 -19.328 -13.164 1 68.12 135 GLY B N 1
ATOM 2134 C CA . GLY B 1 135 ? -18.5 -17.938 -12.914 1 68.12 135 GLY B CA 1
ATOM 2135 C C . GLY B 1 135 ? -17.438 -16.938 -13.312 1 68.12 135 GLY B C 1
ATOM 2136 O O . GLY B 1 135 ? -16.375 -17.328 -13.828 1 68.12 135 GLY B O 1
ATOM 2137 N N . PRO B 1 136 ? -17.891 -15.742 -13.305 1 78.69 136 PRO B N 1
ATOM 2138 C CA . PRO B 1 136 ? -16.938 -14.664 -13.633 1 78.69 136 PRO B CA 1
ATOM 2139 C C . PRO B 1 136 ? -15.773 -14.594 -12.648 1 78.69 136 PRO B C 1
ATOM 2141 O O . PRO B 1 136 ? -15.883 -15.062 -11.516 1 78.69 136 PRO B O 1
ATOM 2144 N N . GLU B 1 137 ? -14.656 -14.203 -13.148 1 84.44 137 GLU B N 1
ATOM 2145 C CA . GLU B 1 137 ? -13.508 -13.938 -12.289 1 84.44 137 GLU B CA 1
ATOM 2146 C C . GLU B 1 137 ? -13.82 -12.852 -11.266 1 84.44 137 GLU B C 1
ATOM 2148 O O . GLU B 1 137 ? -14.359 -11.805 -11.617 1 84.44 137 GLU B O 1
ATOM 2153 N N . VAL B 1 138 ? -13.508 -13.219 -9.977 1 87.31 138 VAL B N 1
ATOM 2154 C CA . VAL B 1 138 ? -13.812 -12.289 -8.898 1 87.31 138 VAL B CA 1
ATOM 2155 C C . VAL B 1 138 ? -12.539 -11.953 -8.133 1 87.31 138 VAL B C 1
ATOM 2157 O O . VAL B 1 138 ? -11.766 -12.844 -7.77 1 87.31 138 VAL B O 1
ATOM 2160 N N . VAL B 1 139 ? -12.328 -10.656 -7.914 1 91.62 139 VAL B N 1
ATOM 2161 C CA . VAL B 1 139 ? -11.211 -10.234 -7.066 1 91.62 139 VAL B CA 1
ATOM 2162 C C . VAL B 1 139 ? -11.516 -10.578 -5.609 1 91.62 139 VAL B C 1
ATOM 2164 O O . VAL B 1 139 ? -12.531 -10.141 -5.062 1 91.62 139 VAL B O 1
ATOM 2167 N N . ILE B 1 140 ? -10.617 -11.344 -4.98 1 89.81 140 ILE B N 1
ATOM 2168 C CA . ILE B 1 140 ? -10.914 -11.828 -3.639 1 89.81 140 ILE B CA 1
ATOM 2169 C C . ILE B 1 140 ? -10.023 -11.117 -2.625 1 89.81 140 ILE B C 1
ATOM 2171 O O . ILE B 1 140 ? -10.32 -11.102 -1.428 1 89.81 140 ILE B O 1
ATOM 2175 N N . ALA B 1 141 ? -8.922 -10.539 -3.055 1 92.62 141 ALA B N 1
ATOM 2176 C CA . ALA B 1 141 ? -8.016 -9.805 -2.174 1 92.62 141 ALA B CA 1
ATOM 2177 C C . ALA B 1 141 ? -7.195 -8.781 -2.957 1 92.62 141 ALA B C 1
ATOM 2179 O O . ALA B 1 141 ? -6.941 -8.961 -4.148 1 92.62 141 ALA B O 1
ATOM 2180 N N . GLU B 1 142 ? -6.812 -7.746 -2.271 1 95.25 142 GLU B N 1
ATOM 2181 C CA . GLU B 1 142 ? -6.016 -6.703 -2.914 1 95.25 142 GLU B CA 1
ATOM 2182 C C . GLU B 1 142 ? -5.152 -5.961 -1.896 1 95.25 142 GLU B C 1
ATOM 2184 O O . GLU B 1 142 ? -5.406 -6.031 -0.692 1 95.25 142 GLU B O 1
ATOM 2189 N N . GLY B 1 143 ? -4.141 -5.234 -2.391 1 95.5 143 GLY B N 1
ATOM 2190 C CA . GLY B 1 143 ? -3.232 -4.41 -1.613 1 95.5 143 GLY B CA 1
ATOM 2191 C C . GLY B 1 143 ? -2.277 -3.604 -2.473 1 95.5 143 GLY B C 1
ATOM 2192 O O . GLY B 1 143 ? -2.367 -3.629 -3.701 1 95.5 143 GLY B O 1
ATOM 2193 N N . ILE B 1 144 ? -1.409 -2.842 -1.906 1 95.31 144 ILE B N 1
ATOM 2194 C CA . ILE B 1 144 ? -0.346 -2.098 -2.574 1 95.31 144 ILE B CA 1
ATOM 2195 C C . ILE B 1 144 ? 1.008 -2.713 -2.229 1 95.31 144 ILE B C 1
ATOM 2197 O O . ILE B 1 144 ? 1.253 -3.084 -1.077 1 95.31 144 ILE B O 1
ATOM 2201 N N . VAL B 1 145 ? 1.882 -2.771 -3.168 1 95.44 145 VAL B N 1
ATOM 2202 C CA . VAL B 1 145 ? 3.211 -3.328 -2.939 1 95.44 145 VAL B CA 1
ATOM 2203 C C . VAL B 1 145 ? 4.066 -2.326 -2.168 1 95.44 145 VAL B C 1
ATOM 2205 O O . VAL B 1 145 ? 4.32 -1.219 -2.65 1 95.44 145 VAL B O 1
ATOM 2208 N N . GLY B 1 146 ? 4.48 -2.711 -1.014 1 93.69 146 GLY B N 1
ATOM 2209 C CA . GLY B 1 146 ? 5.344 -1.897 -0.174 1 93.69 146 GLY B CA 1
ATOM 2210 C C . GLY B 1 146 ? 6.785 -2.373 -0.164 1 93.69 146 GLY B C 1
ATOM 2211 O O . GLY B 1 146 ? 7.074 -3.51 -0.542 1 93.69 146 GLY B O 1
ATOM 2212 N N . PHE B 1 147 ? 7.633 -1.469 0.171 1 85.56 147 PHE B N 1
ATOM 2213 C CA . PHE B 1 147 ? 9.047 -1.79 0.332 1 85.56 147 PHE B CA 1
ATOM 2214 C C . PHE B 1 147 ? 9.281 -2.562 1.625 1 85.56 147 PHE B C 1
ATOM 2216 O O . PHE B 1 147 ? 8.797 -2.17 2.686 1 85.56 147 PHE B O 1
ATOM 2223 N N . ASN B 1 148 ? 9.891 -3.742 1.528 1 79.56 148 ASN B N 1
ATOM 2224 C CA . ASN B 1 148 ? 10.109 -4.629 2.666 1 79.56 148 ASN B CA 1
ATOM 2225 C C . ASN B 1 148 ? 11.594 -4.77 2.99 1 79.56 148 ASN B C 1
ATOM 2227 O O . ASN B 1 148 ? 12.07 -5.871 3.273 1 79.56 148 ASN B O 1
ATOM 2231 N N . PHE B 1 149 ? 12.508 -3.65 2.744 1 69.31 149 PHE B N 1
ATOM 2232 C CA . PHE B 1 149 ? 13.93 -3.805 3.018 1 69.31 149 PHE B CA 1
ATOM 2233 C C . PHE B 1 149 ? 14.234 -3.49 4.477 1 69.31 149 PHE B C 1
ATOM 2235 O O . PHE B 1 149 ? 13.609 -2.611 5.074 1 69.31 149 PHE B O 1
ATOM 2242 N N . LEU B 1 150 ? 14.891 -4.469 5.18 1 55.31 150 LEU B N 1
ATOM 2243 C CA . LEU B 1 150 ? 15.422 -4.195 6.512 1 55.31 150 LEU B CA 1
ATOM 2244 C C . LEU B 1 150 ? 16.375 -3.002 6.484 1 55.31 150 LEU B C 1
ATOM 2246 O O . LEU B 1 150 ? 17 -2.729 5.461 1 55.31 150 LEU B O 1
ATOM 2250 N N . GLU B 1 151 ? 16.25 -1.922 7.344 1 50.25 151 GLU B N 1
ATOM 2251 C CA . GLU B 1 151 ? 17.328 -0.976 7.574 1 50.25 151 GLU B CA 1
ATOM 2252 C C . GLU B 1 151 ? 18.688 -1.658 7.461 1 50.25 151 GLU B C 1
ATOM 2254 O O . GLU B 1 151 ? 18.938 -2.68 8.102 1 50.25 151 GLU B O 1
ATOM 2259 N N . GLN B 1 152 ? 19.25 -1.791 6.336 1 41.31 152 GLN B N 1
ATOM 2260 C CA . GLN B 1 152 ? 20.656 -2.137 6.512 1 41.31 152 GLN B CA 1
ATOM 2261 C C . GLN B 1 152 ? 21.266 -1.367 7.68 1 41.31 152 GLN B C 1
ATOM 2263 O O . GLN B 1 152 ? 21 -0.175 7.848 1 41.31 152 GLN B O 1
ATOM 2268 N N . PRO B 1 153 ? 21.75 -1.993 8.797 1 35.25 153 PRO B N 1
ATOM 2269 C CA . PRO B 1 153 ? 22.594 -1.246 9.719 1 35.25 153 PRO B CA 1
ATOM 2270 C C . PRO B 1 153 ? 23.531 -0.269 9.016 1 35.25 153 PRO B C 1
ATOM 2272 O O . PRO B 1 153 ? 24.078 -0.592 7.957 1 35.25 153 PRO B O 1
ATOM 2275 N N . SER B 1 154 ? 23.094 1.069 8.984 1 29.78 154 SER B N 1
ATOM 2276 C CA . SER B 1 154 ? 24.266 1.867 8.633 1 29.78 154 SER B CA 1
ATOM 2277 C C . SER B 1 154 ? 25.547 1.212 9.125 1 29.78 154 SER B C 1
ATOM 2279 O O . SER B 1 154 ? 25.656 0.858 10.305 1 29.78 154 SER B O 1
ATOM 2281 N N . LEU B 1 155 ? 26.297 0.637 8.273 1 27.56 155 LEU B N 1
ATOM 2282 C CA . LEU B 1 155 ? 27.672 0.437 8.695 1 27.56 155 LEU B CA 1
ATOM 2283 C C . LEU B 1 155 ? 28.266 1.72 9.281 1 27.56 155 LEU B C 1
ATOM 2285 O O . LEU B 1 155 ? 28.016 2.811 8.758 1 27.56 155 LEU B O 1
#

Secondary structure (DSSP, 8-state):
-------SS-SSSEEEEEB--TT-----TTS--SEEEEEE-TT-TT-SEEEEEEEEESS----TTGGGEEEEE-S---TTS-TGGG--SEEEE--S----BSBEEEEEEEEEEEEESTTEEET-EEEEEE--SSS--EEEEEEE-EE--------/-------SS-SSSEEEEEB--TT-----TTS--SEEEEEE-TT-TT-SEEEEEEEEESS----TTGGGEEEEE-S---TTS-TGGG--SEEEE--S----SSSEEEEEEEEEEEEESTTEEET-EEEEEE--SSS--EEEEEEE-EE--------

Organism: Metarhizium robertsii (strain ARSEF 23 / ATCC MYA-3075) (NCBI:txid655844)

pLDDT: mean 79.35, std 18.15, range [17.58, 96.88]